Protein AF-A0AAU9X9A5-F1 (afdb_monomer_lite)

Secondary structure (DSSP, 8-state):
------------------------PPPEETTEEHHHHHHHHHHHHHHHHHHHHH-TT--HHHHHHHHHHHHHHHHHHHS-GGGGGGHHHHHHHHHHHS--SS-----GGGS-HHHHHHTTB-THHHHHHHHTTHHHHHHHHH-TT-TTHHHHHHHHHHHHHHHHHHHBGGGGG-----B-TTSGGGBPPPP--SSPPPEETTEEHHHHHHHHHHHHHHHHHHHHHTT-S---

Sequence (232 aa):
MKAMLLLQRTWVLTASLATLHGCVADPKIGECNMTYFITGGFSCQRKMVSDLKHKPNANCSVEYQDQTSCLVDHLKSCLTGLFAGFVPAVTSLIKLLLYHCGDLKVDPALIDQFLLNQIQCKGSVFAQTVECWNDFRERFNRDKTDPKLCSDYAVAKECVTREAKTGCAIGQYVNRDLFNPFCTYNTDPPLNSSEPSIYIGSCTTQTFATSAYSCQRKMITNLAKKNSPTCR

Foldseek 3Di:
DDDDDDDDDDDDDDDDPPPPPPPPPQDAQAQHGLVLLQVQLVVLLLQLVLCLLPPPPDDQVVSQVSSLVSQLVSVCVRQDDPRNVCSVLVSVQSSLLGDHDDQDADDLVPRDPVVCVVQVFRSVLSRQLNVLCVVLNVCCVVPSLPLCNLVSVQSSLVSSLVSLLVGTPSSVSRDRDQQQSSDDVRGHDDDPDPDPFDDDVPHGPVRVVVVVSVVVVVVVVVCVVVVDPDDD

Organism: NCBI:txid46732

Radius of gyration: 23.43 Å; chains: 1; bounding box: 76×65×58 Å

pLDDT: mean 80.84, std 19.71, range [28.67, 98.38]

Structure (mmCIF, N/CA/C/O backbone):
data_AF-A0AAU9X9A5-F1
#
_entry.id   AF-A0AAU9X9A5-F1
#
loop_
_atom_site.group_PDB
_atom_site.id
_atom_site.type_symbol
_atom_site.label_atom_id
_atom_site.label_alt_id
_atom_site.label_comp_id
_atom_site.label_asym_id
_atom_site.label_entity_id
_atom_site.label_seq_id
_atom_site.pdbx_PDB_ins_code
_atom_site.Cartn_x
_atom_site.Cartn_y
_atom_site.Cartn_z
_atom_site.occupancy
_atom_site.B_iso_or_equiv
_atom_site.auth_seq_id
_atom_site.auth_comp_id
_atom_site.auth_asym_id
_atom_site.auth_atom_id
_atom_site.pdbx_PDB_model_num
ATOM 1 N N . MET A 1 1 ? -56.584 -37.263 30.734 1.00 31.06 1 MET A N 1
ATOM 2 C CA . MET A 1 1 ? -55.808 -38.108 29.800 1.00 31.06 1 MET A CA 1
ATOM 3 C C . MET A 1 1 ? -55.934 -37.530 28.396 1.00 31.06 1 MET A C 1
ATOM 5 O O . MET A 1 1 ? -57.060 -37.417 27.949 1.00 31.06 1 MET A O 1
ATOM 9 N N . LYS A 1 2 ? -54.782 -37.212 27.773 1.00 31.02 2 LYS A N 1
ATOM 10 C CA . LYS A 1 2 ? -54.481 -37.049 26.325 1.00 31.02 2 LYS A CA 1
ATOM 11 C C . LYS A 1 2 ? -55.266 -35.960 25.552 1.00 31.02 2 LYS A C 1
ATOM 13 O O . LYS A 1 2 ? -56.476 -36.040 25.456 1.00 31.02 2 LYS A O 1
ATOM 18 N N . ALA A 1 3 ? -54.626 -34.846 25.155 1.00 28.88 3 ALA A N 1
ATOM 19 C CA . ALA A 1 3 ? -53.742 -34.661 23.973 1.00 28.88 3 ALA A CA 1
ATOM 20 C C . ALA A 1 3 ? -54.586 -34.572 22.678 1.00 28.88 3 ALA A C 1
ATOM 22 O O . ALA A 1 3 ? -55.553 -35.305 22.565 1.00 28.88 3 ALA A O 1
ATOM 23 N N . MET A 1 4 ? -54.330 -33.776 21.638 1.00 28.67 4 MET A N 1
ATOM 24 C CA . MET A 1 4 ? -53.293 -32.824 21.215 1.00 28.67 4 MET A CA 1
ATOM 25 C C . MET A 1 4 ? -53.752 -32.345 19.811 1.00 28.67 4 MET A C 1
ATOM 27 O O . MET A 1 4 ? -54.300 -33.178 19.097 1.00 28.67 4 MET A O 1
ATOM 31 N N . LEU A 1 5 ? -53.372 -31.125 19.384 1.00 29.80 5 LEU A N 1
ATOM 32 C CA . LEU A 1 5 ? -53.073 -30.737 17.976 1.00 29.80 5 LEU A CA 1
ATOM 33 C C . LEU A 1 5 ? -54.243 -30.712 16.949 1.00 29.80 5 LEU A C 1
ATOM 35 O O . LEU A 1 5 ? -55.124 -31.549 16.996 1.00 29.80 5 LEU A O 1
ATOM 39 N N . LEU A 1 6 ? -54.319 -29.877 15.903 1.00 30.59 6 LEU A N 1
ATOM 40 C CA . LEU A 1 6 ? -53.581 -28.731 15.333 1.00 30.59 6 LEU A CA 1
ATOM 41 C C . LEU A 1 6 ? -54.359 -28.335 14.039 1.00 30.59 6 LEU A C 1
ATOM 43 O O . LEU A 1 6 ? -55.069 -29.179 13.501 1.00 30.59 6 LEU A O 1
ATOM 47 N N . LEU A 1 7 ? -54.077 -27.142 13.480 1.00 31.25 7 LEU A N 1
ATOM 48 C CA . LEU A 1 7 ? -54.276 -26.730 12.061 1.00 31.25 7 LEU A CA 1
ATOM 49 C C . LEU A 1 7 ? -55.749 -26.441 11.653 1.00 31.25 7 LEU A C 1
ATOM 51 O O . LEU A 1 7 ? -56.656 -27.132 12.076 1.00 31.25 7 LEU A O 1
ATOM 55 N N . GLN A 1 8 ? -56.120 -25.466 10.814 1.00 29.97 8 GLN A N 1
ATOM 56 C CA . GLN A 1 8 ? -55.407 -24.570 9.900 1.00 29.97 8 GLN A CA 1
ATOM 57 C C . GLN A 1 8 ? -56.410 -23.559 9.292 1.00 29.97 8 GLN A C 1
ATOM 59 O O . GLN A 1 8 ? -57.545 -23.943 9.042 1.00 29.97 8 GLN A O 1
ATOM 64 N N . ARG A 1 9 ? -55.894 -22.381 8.880 1.00 34.12 9 ARG A N 1
ATOM 65 C CA . ARG A 1 9 ? -56.286 -21.578 7.686 1.00 34.12 9 ARG A CA 1
ATOM 66 C C . ARG A 1 9 ? -57.663 -20.883 7.728 1.00 34.12 9 ARG A C 1
ATOM 68 O O . ARG A 1 9 ? -58.652 -21.465 8.120 1.00 34.12 9 ARG A O 1
ATOM 75 N N . THR A 1 10 ? -57.831 -19.622 7.339 1.00 31.97 10 THR A N 1
ATOM 76 C CA . THR A 1 10 ? -57.129 -18.732 6.392 1.00 31.97 10 THR A CA 1
ATOM 77 C C . THR A 1 10 ? -57.666 -17.322 6.624 1.00 31.97 10 THR A C 1
ATOM 79 O O . THR A 1 10 ? -58.879 -17.221 6.699 1.00 31.97 10 THR A O 1
ATOM 82 N N . TRP A 1 11 ? -56.844 -16.269 6.582 1.00 30.45 11 TRP A N 1
ATOM 83 C CA . TRP A 1 11 ? -57.191 -15.026 5.872 1.00 30.45 11 TRP A CA 1
ATOM 84 C C . TRP A 1 11 ? -55.906 -14.375 5.358 1.00 30.45 11 TRP A C 1
ATOM 86 O O . TRP A 1 11 ? -54.930 -14.199 6.083 1.00 30.45 11 TRP A O 1
ATOM 96 N N . VAL A 1 12 ? -55.915 -14.114 4.056 1.00 39.06 12 VAL A N 1
ATOM 97 C CA . VAL A 1 12 ? -54.861 -13.481 3.270 1.00 39.06 12 VAL A CA 1
ATOM 98 C C . VAL A 1 12 ? -54.864 -11.987 3.579 1.00 39.06 12 VAL A C 1
ATOM 100 O O . VAL A 1 12 ? -55.889 -11.336 3.411 1.00 39.06 12 VAL A O 1
ATOM 103 N N . LEU A 1 13 ? -53.715 -11.438 3.967 1.00 33.91 13 LEU A N 1
ATOM 104 C CA . LEU A 1 13 ? -53.426 -10.016 3.821 1.00 33.91 13 LEU A CA 1
ATOM 105 C C . LEU A 1 13 ? -52.129 -9.893 3.030 1.00 33.91 13 LEU A C 1
ATOM 107 O O . LEU A 1 13 ? -51.041 -10.233 3.488 1.00 33.91 13 LEU A O 1
ATOM 111 N N . THR A 1 14 ? -52.298 -9.456 1.790 1.00 42.22 14 THR A N 1
ATOM 112 C CA . THR A 1 14 ? -51.252 -9.019 0.877 1.00 42.22 14 THR A CA 1
ATOM 113 C C . THR A 1 14 ? -50.495 -7.852 1.503 1.00 42.22 14 THR A C 1
ATOM 115 O O . THR A 1 14 ? -50.984 -6.723 1.512 1.00 42.22 14 THR A O 1
ATOM 118 N N . ALA A 1 15 ? -49.301 -8.117 2.029 1.00 39.97 15 ALA A N 1
ATOM 119 C CA . ALA A 1 15 ? -48.343 -7.074 2.351 1.00 39.97 15 ALA A CA 1
ATOM 120 C C . ALA A 1 15 ? -47.591 -6.704 1.069 1.00 39.97 15 ALA A C 1
ATOM 122 O O . ALA A 1 15 ? -46.755 -7.461 0.576 1.00 39.97 15 ALA A O 1
ATOM 123 N N . SER A 1 16 ? -47.914 -5.539 0.516 1.00 39.00 16 SER A N 1
ATOM 124 C CA . SER A 1 16 ? -47.106 -4.882 -0.504 1.00 39.00 16 SER A CA 1
ATOM 125 C C . SER A 1 16 ? -45.723 -4.596 0.085 1.00 39.00 16 SER A C 1
ATOM 127 O O . SER A 1 16 ? -45.563 -3.674 0.885 1.00 39.00 16 SER A O 1
ATOM 129 N N . LEU A 1 17 ? -44.721 -5.396 -0.287 1.00 36.56 17 LEU A N 1
ATOM 130 C CA . LEU A 1 17 ? -43.321 -5.117 0.015 1.00 36.56 17 LEU A CA 1
ATOM 131 C C . LEU A 1 17 ? -42.862 -3.969 -0.896 1.00 36.56 17 LEU A C 1
ATOM 133 O O . LEU A 1 17 ? -42.324 -4.177 -1.980 1.00 36.56 17 LEU A O 1
ATOM 137 N N . ALA A 1 18 ? -43.101 -2.732 -0.468 1.00 38.44 18 ALA A N 1
ATOM 138 C CA . ALA A 1 18 ? -42.317 -1.613 -0.956 1.00 38.44 18 ALA A CA 1
ATOM 139 C C . ALA A 1 18 ? -40.906 -1.794 -0.386 1.00 38.44 18 ALA A C 1
ATOM 141 O O . ALA A 1 18 ? -40.644 -1.470 0.771 1.00 38.44 18 ALA A O 1
ATOM 142 N N . THR A 1 19 ? -39.998 -2.367 -1.177 1.00 40.59 19 THR A N 1
ATOM 143 C CA . THR A 1 19 ? -38.565 -2.324 -0.889 1.00 40.59 19 THR A CA 1
ATOM 144 C C . THR A 1 19 ? -38.130 -0.864 -0.955 1.00 40.59 19 THR A C 1
ATOM 146 O O . THR A 1 19 ? -37.750 -0.368 -2.020 1.00 40.59 19 THR A O 1
ATOM 149 N N . LEU A 1 20 ? -38.222 -0.162 0.179 1.00 37.28 20 LEU A N 1
ATOM 150 C CA . LEU A 1 20 ? -37.429 1.031 0.424 1.00 37.28 20 LEU A CA 1
ATOM 151 C C . LEU A 1 20 ? -35.972 0.596 0.250 1.00 37.28 20 LEU A C 1
ATOM 153 O O . LEU A 1 20 ? -35.375 0.002 1.146 1.00 37.28 20 LEU A O 1
ATOM 157 N N . HIS A 1 21 ? -35.406 0.876 -0.920 1.00 42.53 21 HIS A N 1
ATOM 158 C CA . HIS A 1 21 ? -33.966 0.980 -1.075 1.00 42.53 21 HIS A CA 1
ATOM 159 C C . HIS A 1 21 ? -33.570 2.236 -0.302 1.00 42.53 21 HIS A C 1
ATOM 161 O O . HIS A 1 21 ? -33.438 3.319 -0.866 1.00 42.53 21 HIS A O 1
ATOM 167 N N . GLY A 1 22 ? -33.501 2.113 1.026 1.00 39.25 22 GLY A N 1
ATOM 168 C CA . GLY A 1 22 ? -32.847 3.114 1.843 1.00 39.25 22 GLY A CA 1
ATOM 169 C C . GLY A 1 22 ? -31.434 3.239 1.299 1.00 39.25 22 GLY A C 1
ATOM 170 O O . GLY A 1 22 ? -30.721 2.239 1.226 1.00 39.25 22 GLY A O 1
ATOM 171 N N . CYS A 1 23 ? -31.056 4.437 0.859 1.00 43.62 23 CYS A N 1
ATOM 172 C CA . CYS A 1 23 ? -29.665 4.756 0.595 1.00 43.62 23 CYS A CA 1
ATOM 173 C C . CYS A 1 23 ? -28.912 4.494 1.899 1.00 43.62 23 CYS A C 1
ATOM 175 O O . CYS A 1 23 ? -28.968 5.305 2.824 1.00 43.62 23 CYS A O 1
ATOM 177 N N . VAL A 1 24 ? -28.287 3.322 2.015 1.00 56.53 24 VAL A N 1
ATOM 178 C CA . VAL A 1 24 ? -27.362 3.047 3.106 1.00 56.53 24 VAL A CA 1
ATOM 179 C C . VAL A 1 24 ? -26.259 4.076 2.926 1.00 56.53 24 VAL A C 1
ATOM 181 O O . VAL A 1 24 ? -25.610 4.106 1.883 1.00 56.53 24 VAL A O 1
ATOM 184 N N . ALA A 1 25 ? -26.134 4.997 3.880 1.00 62.16 25 ALA A N 1
ATOM 185 C CA . ALA A 1 25 ? -25.058 5.969 3.846 1.00 62.16 25 ALA A CA 1
ATOM 186 C C . ALA A 1 25 ? -23.735 5.198 3.794 1.00 62.16 25 ALA A C 1
ATOM 188 O O . ALA A 1 25 ? -23.528 4.297 4.613 1.00 62.16 25 ALA A O 1
ATOM 189 N N . ASP A 1 26 ? -22.873 5.536 2.833 1.00 69.56 26 ASP A N 1
ATOM 190 C CA . ASP A 1 26 ? -21.547 4.931 2.746 1.00 69.56 26 ASP A CA 1
ATOM 191 C C . ASP A 1 26 ? -20.857 5.056 4.109 1.00 69.56 26 ASP A C 1
ATOM 193 O O . ASP A 1 26 ? -20.867 6.148 4.700 1.00 69.56 26 ASP A O 1
ATOM 197 N N . PRO A 1 27 ? -20.261 3.970 4.630 1.00 80.88 27 PRO A N 1
ATOM 198 C CA . PRO A 1 27 ? -19.582 4.040 5.905 1.00 80.88 27 PRO A CA 1
ATOM 199 C C . PRO A 1 27 ? -18.483 5.102 5.882 1.00 80.88 27 PRO A C 1
ATOM 201 O O . PRO A 1 27 ? -17.912 5.456 4.842 1.00 80.88 27 PRO A O 1
ATOM 204 N N . LYS A 1 28 ? -18.198 5.626 7.069 1.00 86.00 28 LYS A N 1
ATOM 205 C CA . LYS A 1 28 ? -17.171 6.637 7.281 1.00 86.00 28 LYS A CA 1
ATOM 206 C C . LYS A 1 28 ? -16.120 6.136 8.254 1.00 86.00 28 LYS A C 1
ATOM 208 O O . LYS A 1 28 ? -16.425 5.373 9.168 1.00 86.00 28 LYS A O 1
ATOM 213 N N . ILE A 1 29 ? -14.897 6.616 8.069 1.00 84.50 29 ILE A N 1
ATOM 214 C CA . ILE A 1 29 ? -13.804 6.496 9.030 1.00 84.50 29 ILE A CA 1
ATOM 215 C C . ILE A 1 29 ? -13.430 7.916 9.445 1.00 84.50 29 ILE A C 1
ATOM 217 O O . ILE A 1 29 ? -12.854 8.674 8.659 1.00 84.50 29 ILE A O 1
ATOM 221 N N . GLY A 1 30 ? -13.817 8.279 10.670 1.00 87.94 30 GLY A N 1
ATOM 222 C CA . GLY A 1 30 ? -13.817 9.670 11.117 1.00 87.94 30 GLY A CA 1
ATOM 223 C C . GLY A 1 30 ? -14.661 10.542 10.182 1.00 87.94 30 GLY A C 1
ATOM 224 O O . GLY A 1 30 ? -15.824 10.235 9.918 1.00 87.94 30 GLY A O 1
ATOM 225 N N . GLU A 1 31 ? -14.056 11.591 9.636 1.00 90.88 31 GLU A N 1
ATOM 226 C CA . GLU A 1 31 ? -14.703 12.554 8.736 1.00 90.88 31 GLU A CA 1
ATOM 227 C C . GLU A 1 31 ? -14.747 12.093 7.268 1.00 90.88 31 GLU A C 1
ATOM 229 O O . GLU A 1 31 ? -15.510 12.626 6.457 1.00 90.88 31 GLU A O 1
ATOM 234 N N . CYS A 1 32 ? -13.961 11.078 6.907 1.00 91.81 32 CYS A N 1
ATOM 235 C CA . CYS A 1 32 ? -13.843 10.606 5.531 1.00 91.81 32 CYS A CA 1
ATOM 236 C C . CYS A 1 32 ? -14.868 9.520 5.205 1.00 91.81 32 CYS A C 1
ATOM 238 O O . CYS A 1 32 ? -15.055 8.580 5.975 1.00 91.81 32 CYS A O 1
ATOM 240 N N . ASN A 1 33 ? -15.469 9.583 4.013 1.00 90.38 33 ASN A N 1
ATOM 241 C CA . ASN A 1 33 ? -16.156 8.417 3.448 1.00 90.38 33 ASN A CA 1
ATOM 242 C C . ASN A 1 33 ? -15.146 7.314 3.075 1.00 90.38 33 ASN A C 1
ATOM 244 O O . 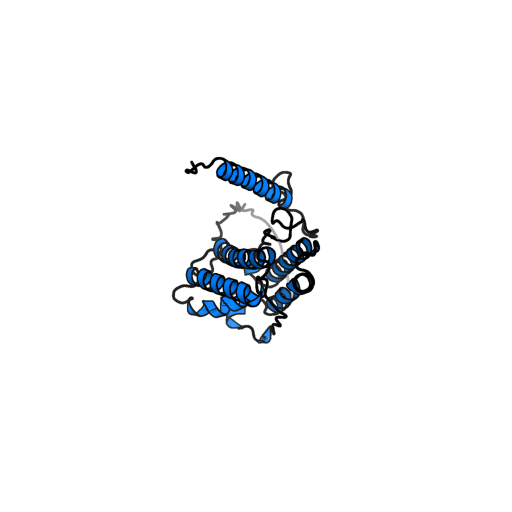ASN A 1 33 ? -13.964 7.598 2.848 1.00 90.38 33 ASN A O 1
ATOM 248 N N . MET A 1 34 ? -15.613 6.062 2.989 1.00 87.56 34 MET A N 1
ATOM 249 C CA . MET A 1 34 ? -14.746 4.915 2.681 1.00 87.56 34 MET A CA 1
ATOM 250 C C . MET A 1 34 ? -13.945 5.087 1.388 1.00 87.56 34 MET A C 1
ATOM 252 O O . MET A 1 34 ? -12.757 4.769 1.359 1.00 87.56 34 MET A O 1
ATOM 256 N N . THR A 1 35 ? -14.561 5.609 0.326 1.00 88.75 35 THR A N 1
ATOM 257 C CA . THR A 1 35 ? -13.896 5.784 -0.973 1.00 88.75 35 THR A CA 1
ATOM 258 C C . THR A 1 35 ? -12.698 6.721 -0.867 1.00 88.75 35 THR A C 1
ATOM 260 O O . THR A 1 35 ? -11.609 6.382 -1.329 1.00 88.75 35 THR A O 1
ATOM 263 N N . TYR A 1 36 ? -12.862 7.881 -0.231 1.00 91.12 36 TYR A N 1
ATOM 264 C CA . TYR A 1 36 ? -11.780 8.839 -0.018 1.00 91.12 36 TYR A CA 1
ATOM 265 C C . TYR A 1 36 ? -10.699 8.260 0.899 1.00 91.12 36 TYR A C 1
ATOM 267 O O . TYR A 1 36 ? -9.511 8.355 0.590 1.00 91.12 36 TYR A O 1
ATOM 275 N N . PHE A 1 37 ? -11.104 7.588 1.983 1.00 91.44 37 PHE A N 1
ATOM 276 C CA . PHE A 1 37 ? -10.176 6.930 2.899 1.00 91.44 37 PHE A CA 1
ATOM 277 C C . PHE A 1 37 ? -9.270 5.924 2.166 1.00 91.44 37 PHE A C 1
ATOM 279 O O . PHE A 1 37 ? -8.046 6.030 2.243 1.00 91.44 37 PHE A O 1
ATOM 286 N N . ILE A 1 38 ? -9.860 5.003 1.396 1.00 90.44 38 ILE A N 1
ATOM 287 C CA . ILE A 1 38 ? -9.139 3.938 0.682 1.00 90.44 38 ILE A CA 1
ATOM 288 C C . ILE A 1 38 ? -8.290 4.501 -0.463 1.00 90.44 38 ILE A C 1
ATOM 290 O O . ILE A 1 38 ? -7.109 4.173 -0.586 1.00 90.44 38 ILE A O 1
ATOM 294 N N . THR A 1 39 ? -8.866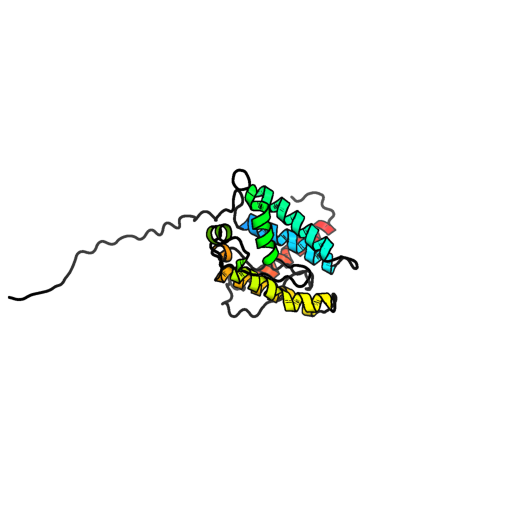 5.361 -1.307 1.00 90.88 39 THR A N 1
ATOM 295 C CA . THR A 1 39 ? -8.161 5.883 -2.491 1.00 90.88 39 THR A CA 1
ATOM 296 C C . THR A 1 39 ? -6.987 6.789 -2.131 1.00 90.88 39 THR A C 1
ATOM 298 O O . THR A 1 39 ? -5.993 6.783 -2.859 1.00 90.88 39 THR A O 1
ATOM 301 N N . GLY A 1 40 ? -7.043 7.508 -1.004 1.00 91.81 40 GLY A N 1
ATOM 302 C CA . GLY A 1 40 ? -5.888 8.245 -0.489 1.00 91.81 40 GLY A CA 1
ATOM 303 C C . GLY A 1 40 ? -4.762 7.327 -0.004 1.00 91.81 40 GLY A C 1
ATOM 304 O O . GLY A 1 40 ? -3.598 7.588 -0.289 1.00 91.81 40 GLY A O 1
ATOM 305 N N . GLY A 1 41 ? -5.088 6.186 0.613 1.00 92.25 41 GLY A N 1
ATOM 306 C CA . GLY A 1 41 ? -4.087 5.165 0.941 1.00 92.25 41 GLY A CA 1
ATOM 307 C C . GLY A 1 41 ? -3.383 4.617 -0.305 1.00 92.25 41 GLY A C 1
ATOM 308 O O . GLY A 1 41 ? -2.152 4.561 -0.367 1.00 92.25 41 GLY A O 1
ATOM 309 N N . PHE A 1 42 ? -4.157 4.284 -1.343 1.00 94.62 42 PHE A N 1
ATOM 310 C CA . PHE A 1 42 ? -3.594 3.836 -2.616 1.00 94.62 42 PHE A CA 1
ATOM 311 C C . PHE A 1 42 ? -2.772 4.919 -3.311 1.00 94.62 42 PHE A C 1
ATOM 313 O O . PHE A 1 42 ? -1.717 4.603 -3.850 1.00 94.62 42 PHE A O 1
ATOM 320 N N . SER A 1 43 ? -3.182 6.190 -3.281 1.00 95.94 43 SER A N 1
ATOM 321 C CA . SER A 1 43 ? -2.424 7.264 -3.937 1.00 95.94 43 SER A CA 1
ATOM 322 C C . SER A 1 43 ? -0.998 7.393 -3.378 1.00 95.94 43 SER A C 1
ATOM 324 O O . SER A 1 43 ? -0.052 7.525 -4.162 1.00 95.94 43 SER A O 1
ATOM 326 N N . CYS A 1 44 ? -0.825 7.234 -2.061 1.00 97.62 44 CYS A N 1
ATOM 327 C CA . CYS A 1 44 ? 0.488 7.199 -1.417 1.00 97.62 44 CYS A CA 1
ATOM 328 C C . CYS A 1 44 ? 1.347 6.032 -1.926 1.00 97.62 44 CYS A C 1
ATOM 330 O O . CYS A 1 44 ? 2.507 6.234 -2.294 1.00 97.62 44 CYS A O 1
ATOM 332 N N . GLN A 1 45 ? 0.769 4.829 -2.031 1.00 96.81 45 GLN A N 1
ATOM 333 C CA . GLN A 1 45 ? 1.471 3.675 -2.597 1.00 96.81 45 GLN A CA 1
ATOM 334 C C . GLN A 1 45 ? 1.837 3.879 -4.063 1.00 96.81 45 GLN A C 1
ATOM 336 O O . GLN A 1 45 ? 2.972 3.602 -4.449 1.00 96.81 45 GLN A O 1
ATOM 341 N N . ARG A 1 46 ? 0.913 4.389 -4.886 1.00 97.69 46 ARG A N 1
ATOM 342 C CA . ARG A 1 46 ? 1.156 4.638 -6.315 1.00 97.69 46 ARG A CA 1
ATOM 343 C C . ARG A 1 46 ? 2.390 5.508 -6.524 1.00 97.69 46 ARG A C 1
ATOM 345 O O . ARG A 1 46 ? 3.195 5.199 -7.402 1.00 97.69 46 ARG A O 1
ATOM 352 N N . LYS A 1 47 ? 2.559 6.558 -5.710 1.00 96.25 47 LYS A N 1
ATOM 353 C CA . LYS A 1 47 ? 3.755 7.408 -5.752 1.00 96.25 47 LYS A CA 1
ATOM 354 C C . LYS A 1 47 ? 5.012 6.600 -5.425 1.00 96.25 47 LYS A C 1
ATOM 356 O O . LYS A 1 47 ? 5.931 6.591 -6.239 1.00 96.25 47 LYS A O 1
ATOM 361 N N . MET A 1 48 ? 5.025 5.887 -4.297 1.00 96.31 48 MET A N 1
ATOM 362 C CA . MET A 1 48 ? 6.175 5.080 -3.874 1.00 96.31 48 MET A CA 1
ATOM 363 C C . MET A 1 48 ? 6.595 4.069 -4.948 1.00 96.31 48 MET A C 1
ATOM 365 O O . MET A 1 48 ? 7.754 4.050 -5.360 1.00 96.31 48 MET A O 1
ATOM 369 N N . VAL A 1 49 ? 5.671 3.237 -5.445 1.00 96.62 49 VAL A N 1
ATOM 370 C CA . VAL A 1 49 ? 6.025 2.211 -6.442 1.00 96.62 49 VAL A CA 1
ATOM 371 C C . VAL A 1 49 ? 6.388 2.806 -7.802 1.00 96.62 49 VAL A C 1
ATOM 373 O O . VAL A 1 49 ? 7.233 2.254 -8.505 1.00 96.62 49 VAL A O 1
ATOM 376 N N . SER A 1 50 ? 5.800 3.948 -8.173 1.00 96.44 50 SER A N 1
ATOM 377 C CA . SER A 1 50 ? 6.188 4.672 -9.385 1.00 96.44 50 SER A CA 1
ATOM 378 C C . SER A 1 50 ? 7.613 5.202 -9.272 1.00 96.44 50 SER A C 1
ATOM 380 O O . SER A 1 50 ? 8.397 5.051 -10.209 1.00 96.44 50 SER A O 1
ATOM 382 N N . ASP A 1 51 ? 7.970 5.781 -8.131 1.00 96.25 51 ASP A N 1
ATOM 383 C CA . ASP A 1 51 ? 9.305 6.318 -7.899 1.00 96.25 51 ASP A CA 1
ATOM 384 C C . ASP A 1 51 ? 10.351 5.199 -7.880 1.00 96.25 51 ASP A C 1
ATOM 386 O O . ASP A 1 51 ? 11.380 5.311 -8.547 1.00 96.25 51 ASP A O 1
ATOM 390 N N . LEU A 1 52 ? 10.037 4.065 -7.248 1.00 94.75 52 LEU A N 1
ATOM 391 C CA . LEU A 1 52 ? 10.864 2.856 -7.281 1.00 94.75 52 LEU A CA 1
ATOM 392 C C . LEU A 1 52 ? 11.103 2.301 -8.689 1.00 94.75 52 LEU A C 1
ATOM 394 O O . LEU A 1 52 ? 12.169 1.737 -8.948 1.00 94.75 52 LEU A O 1
ATOM 398 N N . LYS A 1 53 ? 10.126 2.443 -9.591 1.00 93.44 53 LYS A N 1
ATOM 399 C CA . LYS A 1 53 ? 10.242 2.005 -10.985 1.00 93.44 53 LYS A CA 1
ATOM 400 C C . LYS A 1 53 ? 11.057 2.976 -11.839 1.00 93.44 53 LYS A C 1
ATOM 402 O O . LYS A 1 53 ? 11.865 2.534 -12.652 1.00 93.44 53 LYS A O 1
ATOM 407 N N . HIS A 1 54 ? 10.806 4.276 -11.709 1.00 93.06 54 HIS A N 1
ATOM 408 C CA . HIS A 1 54 ? 11.282 5.269 -12.676 1.00 93.06 54 HIS A CA 1
ATOM 409 C C . HIS A 1 54 ? 12.559 5.991 -12.246 1.00 93.06 54 HIS A C 1
ATOM 411 O O . HIS A 1 54 ? 13.309 6.449 -13.108 1.00 93.06 54 HIS A O 1
ATOM 417 N N . LYS A 1 55 ? 12.833 6.103 -10.942 1.00 93.19 55 LYS A N 1
ATOM 418 C CA . LYS A 1 55 ? 14.067 6.723 -10.457 1.00 93.19 55 LYS A CA 1
ATOM 419 C C . LYS A 1 55 ? 15.152 5.643 -10.347 1.00 93.19 55 LYS A C 1
ATOM 421 O O . LYS A 1 55 ? 15.041 4.760 -9.495 1.00 93.19 55 LYS A O 1
ATOM 426 N N . PRO A 1 56 ? 16.235 5.711 -11.141 1.00 82.31 56 PRO A N 1
ATOM 427 C CA . PRO A 1 56 ? 17.252 4.655 -11.183 1.00 82.31 56 PRO A CA 1
ATOM 428 C C . PRO A 1 56 ? 17.911 4.396 -9.819 1.00 82.31 56 PRO A C 1
ATOM 430 O O . PRO A 1 56 ? 18.222 3.254 -9.489 1.00 82.31 56 PRO A O 1
ATOM 433 N N . ASN A 1 57 ? 18.029 5.438 -8.989 1.00 86.81 57 ASN A N 1
ATOM 434 C CA . ASN A 1 57 ? 18.639 5.378 -7.660 1.00 86.81 57 ASN A CA 1
ATOM 435 C C . ASN A 1 57 ? 17.617 5.497 -6.516 1.00 86.81 57 ASN A C 1
ATOM 437 O O . ASN A 1 57 ? 18.006 5.828 -5.397 1.00 86.81 57 ASN A O 1
ATOM 441 N N . ALA A 1 58 ? 16.319 5.267 -6.768 1.00 91.75 58 ALA A N 1
ATOM 442 C CA . ALA A 1 58 ? 15.338 5.275 -5.684 1.00 91.75 58 ALA A CA 1
ATOM 443 C C . ALA A 1 58 ? 15.705 4.233 -4.622 1.00 91.75 58 ALA A C 1
ATOM 445 O O . ALA A 1 58 ? 15.866 3.037 -4.904 1.00 91.75 58 ALA A O 1
ATOM 446 N N . ASN A 1 59 ? 15.824 4.719 -3.390 1.00 92.56 59 ASN A N 1
ATOM 447 C CA . ASN A 1 59 ? 16.074 3.911 -2.214 1.00 92.56 59 ASN A CA 1
ATOM 448 C C . ASN A 1 59 ? 14.731 3.494 -1.608 1.00 92.56 59 ASN A C 1
ATOM 450 O O . ASN A 1 59 ? 13.905 4.344 -1.287 1.00 92.56 59 ASN A O 1
ATOM 454 N N . CYS A 1 60 ? 14.536 2.187 -1.423 1.00 92.31 60 CYS A N 1
ATOM 455 C CA . CYS A 1 60 ? 13.282 1.647 -0.903 1.00 92.31 60 CYS A CA 1
ATOM 456 C C . CYS A 1 60 ? 12.921 2.234 0.464 1.00 92.31 60 CYS A C 1
ATOM 458 O O . CYS A 1 60 ? 11.795 2.677 0.662 1.00 92.31 60 CYS A O 1
ATOM 460 N N . SER A 1 61 ? 13.883 2.321 1.381 1.00 92.56 61 SER A N 1
ATOM 461 C CA . SER A 1 61 ? 13.649 2.878 2.712 1.00 92.56 61 SER A CA 1
ATOM 462 C C . SER A 1 61 ? 13.196 4.336 2.654 1.00 92.56 61 SER A C 1
A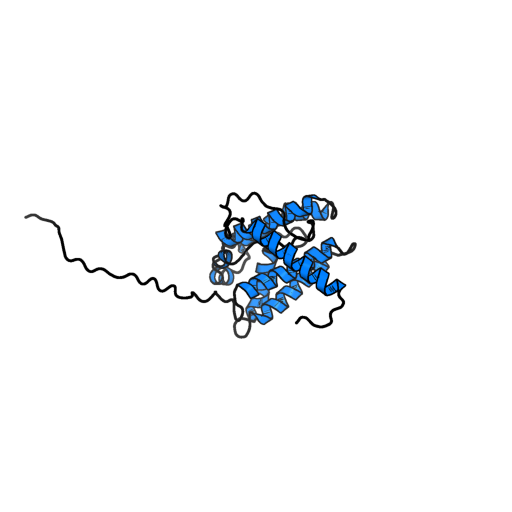TOM 464 O O . SER A 1 61 ? 12.285 4.699 3.387 1.00 92.56 61 SER A O 1
ATOM 466 N N . VAL A 1 62 ? 13.778 5.153 1.770 1.00 95.56 62 VAL A N 1
ATOM 467 C CA . VAL A 1 62 ? 13.377 6.561 1.594 1.00 95.56 62 VAL A CA 1
ATOM 468 C C . VAL A 1 62 ? 11.961 6.655 1.029 1.00 95.56 62 VAL A C 1
ATOM 470 O O . VAL A 1 62 ? 11.100 7.273 1.646 1.00 95.56 62 VAL A O 1
ATOM 473 N N . GLU A 1 63 ? 11.678 5.969 -0.080 1.00 96.56 63 GLU A N 1
ATOM 474 C CA . GLU A 1 63 ? 10.352 6.019 -0.715 1.00 96.56 63 GLU A CA 1
ATOM 475 C C . GLU A 1 63 ? 9.251 5.431 0.197 1.00 96.56 63 GLU A C 1
ATOM 477 O O . GLU A 1 63 ? 8.105 5.877 0.174 1.00 96.56 63 GLU A O 1
ATOM 482 N N . TYR A 1 64 ? 9.590 4.471 1.066 1.00 95.25 64 TYR A N 1
ATOM 483 C CA . TYR A 1 64 ? 8.674 3.933 2.077 1.00 95.25 64 TYR A CA 1
ATOM 484 C C . TYR A 1 64 ? 8.406 4.902 3.241 1.00 95.25 64 TYR A C 1
ATOM 486 O O . TYR A 1 64 ? 7.298 4.922 3.792 1.00 95.25 64 TYR A O 1
ATOM 494 N N . GLN A 1 65 ? 9.386 5.729 3.622 1.00 95.81 65 GLN A N 1
ATOM 495 C CA . GLN A 1 65 ? 9.166 6.820 4.580 1.00 95.81 65 GLN A CA 1
ATOM 496 C C . GLN A 1 65 ? 8.305 7.933 3.973 1.00 95.81 65 GLN A C 1
ATOM 498 O O . GLN A 1 65 ? 7.414 8.447 4.651 1.00 95.81 65 GLN A O 1
ATOM 503 N N . ASP A 1 66 ? 8.484 8.232 2.687 1.00 96.94 66 ASP A N 1
ATOM 504 C CA . ASP A 1 66 ? 7.622 9.166 1.958 1.00 96.94 66 ASP A CA 1
ATOM 505 C C . ASP A 1 66 ? 6.181 8.637 1.867 1.00 96.94 66 ASP A C 1
ATOM 507 O O . ASP A 1 66 ? 5.233 9.379 2.136 1.00 96.94 66 ASP A O 1
ATOM 511 N N . GLN A 1 67 ? 5.994 7.338 1.582 1.00 97.06 67 GLN A N 1
ATOM 512 C CA . GLN A 1 67 ? 4.679 6.688 1.662 1.00 97.06 67 GLN A CA 1
ATOM 513 C C . GLN A 1 67 ? 4.078 6.825 3.064 1.00 97.06 67 GLN A C 1
ATOM 515 O O . GLN A 1 67 ? 2.904 7.159 3.201 1.00 97.06 67 GLN A O 1
ATOM 520 N N . THR A 1 68 ? 4.875 6.577 4.107 1.00 96.62 68 THR A N 1
ATOM 521 C CA . THR A 1 68 ? 4.421 6.677 5.502 1.00 96.62 68 THR A CA 1
ATOM 522 C C . THR A 1 68 ? 3.977 8.101 5.836 1.00 96.62 68 THR A C 1
ATOM 524 O O . THR A 1 68 ? 2.907 8.280 6.409 1.00 96.62 68 THR A O 1
ATOM 527 N N . SER A 1 69 ? 4.750 9.111 5.436 1.00 98.06 69 SER A N 1
ATOM 528 C CA . SER A 1 69 ? 4.407 10.523 5.650 1.00 98.06 69 SER A CA 1
ATOM 529 C C . SER A 1 69 ? 3.120 10.906 4.917 1.00 98.06 69 SER A C 1
ATOM 531 O O . SER A 1 69 ? 2.213 11.469 5.523 1.00 98.06 69 SER A O 1
ATOM 533 N N . CYS A 1 70 ? 2.989 10.495 3.652 1.00 98.38 70 CYS A N 1
ATOM 534 C CA . CYS A 1 70 ? 1.770 10.688 2.866 1.00 98.38 70 CYS A CA 1
ATOM 535 C C . CYS A 1 70 ? 0.536 10.070 3.547 1.00 98.38 70 CYS A C 1
ATOM 537 O O . CYS A 1 70 ? -0.510 10.714 3.636 1.00 98.38 70 CYS A O 1
ATOM 539 N N . LEU A 1 71 ? 0.660 8.847 4.079 1.00 97.62 71 LEU A N 1
ATOM 540 C CA . LEU A 1 71 ? -0.423 8.189 4.814 1.00 97.62 71 LEU A CA 1
ATOM 541 C C . LEU A 1 71 ? -0.799 8.951 6.080 1.00 97.62 71 LEU A C 1
ATOM 543 O O . LEU A 1 71 ? -1.984 9.121 6.348 1.00 97.62 71 LEU A O 1
ATOM 547 N N . VAL A 1 72 ? 0.187 9.409 6.853 1.00 98.00 72 VAL A N 1
ATOM 548 C CA . VAL A 1 72 ? -0.058 10.181 8.076 1.00 98.00 72 VAL A CA 1
ATOM 549 C C . VAL A 1 72 ? -0.829 11.459 7.758 1.00 98.00 72 VAL A C 1
ATOM 551 O O . VAL A 1 72 ? -1.798 11.766 8.450 1.00 98.00 72 VAL A O 1
ATOM 554 N N . ASP A 1 73 ? -0.442 12.186 6.711 1.00 98.00 73 ASP A N 1
ATOM 555 C CA . ASP A 1 73 ? -1.113 13.429 6.329 1.00 98.00 73 ASP A CA 1
ATOM 556 C C . ASP A 1 73 ? -2.539 13.182 5.825 1.00 98.00 73 ASP A C 1
ATOM 558 O O . ASP A 1 73 ? -3.471 13.870 6.250 1.00 98.00 73 ASP A O 1
ATOM 562 N N . HIS A 1 74 ? -2.742 12.142 5.010 1.00 97.44 74 HIS A N 1
ATOM 563 C CA . HIS A 1 74 ? -4.080 11.709 4.597 1.00 97.44 74 HIS A CA 1
ATOM 564 C C . HIS A 1 74 ? -4.947 11.329 5.804 1.00 97.44 74 HIS A C 1
ATOM 566 O O . HIS A 1 74 ? -6.066 11.818 5.957 1.00 97.44 74 HIS A O 1
ATOM 572 N N . LEU A 1 75 ? -4.416 10.521 6.723 1.00 96.31 75 LEU A N 1
ATOM 573 C CA . LEU A 1 75 ? -5.144 10.060 7.903 1.00 96.31 75 LEU A CA 1
ATOM 574 C C . LEU A 1 75 ? -5.460 11.183 8.887 1.00 96.31 75 LEU A C 1
ATOM 576 O O . LEU A 1 75 ? -6.523 11.135 9.495 1.00 96.31 75 LEU A O 1
ATOM 580 N N . LYS A 1 76 ? -4.615 12.211 9.019 1.00 96.94 76 LYS A N 1
ATOM 581 C CA . LYS A 1 76 ? -4.930 13.408 9.819 1.00 96.94 76 LYS A CA 1
ATOM 582 C C . LYS A 1 76 ? -6.146 14.164 9.288 1.00 96.94 76 LYS A C 1
ATOM 584 O O . LYS A 1 76 ? -6.862 14.769 10.079 1.00 96.94 76 LYS A O 1
ATOM 589 N N . SER A 1 77 ? -6.389 14.133 7.976 1.00 95.75 77 SER A N 1
ATOM 590 C CA . SER A 1 77 ? -7.585 14.752 7.391 1.00 95.75 77 SER A CA 1
ATOM 591 C C . SER A 1 77 ? -8.867 13.968 7.699 1.00 95.75 77 SER A C 1
ATOM 593 O O . SER A 1 77 ? -9.940 14.558 7.794 1.00 95.75 77 SER A O 1
ATOM 595 N N . CYS A 1 78 ? -8.751 12.653 7.911 1.00 94.75 78 CYS A N 1
ATOM 596 C CA . CYS A 1 78 ? -9.879 11.773 8.212 1.00 94.75 78 CYS A CA 1
ATOM 597 C C . CYS A 1 78 ? -10.139 11.616 9.711 1.00 94.75 78 CYS A C 1
ATOM 599 O O . CYS A 1 78 ? -11.282 11.640 10.156 1.00 94.75 78 CYS A O 1
ATOM 601 N N . LEU A 1 79 ? -9.085 11.436 10.500 1.00 93.94 79 LEU A N 1
ATOM 602 C CA . LEU A 1 79 ? -9.139 11.139 11.925 1.00 93.94 79 LEU A CA 1
ATOM 603 C C . LEU A 1 79 ? -8.880 12.425 12.709 1.00 93.94 79 LEU A C 1
ATOM 605 O O . LEU A 1 79 ? -7.754 12.712 13.111 1.00 93.94 79 LEU A O 1
ATOM 609 N N . THR A 1 80 ? -9.931 13.213 12.908 1.00 93.31 80 THR A N 1
ATOM 610 C CA . THR A 1 80 ? -9.870 14.485 13.638 1.00 93.31 80 THR A CA 1
ATOM 611 C C . THR A 1 80 ? -10.528 14.366 15.019 1.00 93.31 80 THR A C 1
ATOM 613 O O . THR A 1 80 ? -11.122 13.339 15.363 1.00 93.31 80 THR A O 1
ATOM 616 N N . GLY A 1 81 ? -10.381 15.399 15.856 1.00 92.19 81 GLY A N 1
ATOM 617 C CA . GLY A 1 81 ? -10.998 15.450 17.185 1.00 92.19 81 GLY A CA 1
ATOM 618 C C . GLY A 1 81 ? -10.611 14.257 18.064 1.00 92.19 81 GLY A C 1
ATOM 619 O O . GLY A 1 81 ? -9.427 13.974 18.251 1.00 92.19 81 GLY A O 1
ATOM 620 N N . LEU A 1 82 ? -11.615 13.535 18.572 1.00 87.31 82 LEU A N 1
ATOM 621 C CA . LEU A 1 82 ? -11.427 12.352 19.423 1.00 87.31 82 LEU A CA 1
ATOM 622 C C . LEU A 1 82 ? -10.671 11.210 18.722 1.00 87.31 82 LEU A C 1
ATOM 624 O O . LEU A 1 82 ? -10.080 10.373 19.401 1.00 87.31 82 LEU A O 1
ATOM 628 N N . PHE A 1 83 ? -10.652 11.176 17.384 1.00 88.38 83 PHE A N 1
ATOM 629 C CA . PHE A 1 83 ? -9.988 10.116 16.625 1.00 88.38 83 PHE A CA 1
ATOM 630 C C . PHE A 1 83 ? -8.530 10.421 16.262 1.00 88.38 83 PHE A C 1
ATOM 632 O O . PHE A 1 83 ? -7.817 9.519 15.822 1.00 88.38 83 PHE A O 1
ATOM 639 N N . ALA A 1 84 ? -8.048 11.649 16.484 1.00 92.88 84 ALA A N 1
ATOM 640 C CA . ALA A 1 84 ? -6.695 12.062 16.096 1.00 92.88 84 ALA A CA 1
ATOM 641 C C . ALA A 1 84 ? -5.589 11.204 16.735 1.00 92.88 84 ALA A C 1
ATOM 643 O O . ALA A 1 84 ? -4.561 10.938 16.109 1.00 92.88 84 ALA A O 1
ATOM 644 N N . GLY A 1 85 ? -5.822 10.699 17.951 1.00 89.50 85 GLY A N 1
ATOM 645 C CA . GLY A 1 85 ? -4.895 9.801 18.644 1.00 89.50 85 GLY A CA 1
ATOM 646 C C . GLY A 1 85 ? -4.682 8.449 17.950 1.00 89.50 85 GLY A C 1
ATOM 647 O O . GLY A 1 85 ? -3.660 7.808 18.180 1.00 89.50 85 GLY A O 1
ATOM 648 N N . PHE A 1 86 ? -5.592 8.024 17.066 1.00 90.44 86 PHE A N 1
ATOM 649 C CA . PHE A 1 86 ? -5.493 6.738 16.367 1.00 90.44 86 PHE A CA 1
ATOM 650 C C . PHE A 1 86 ? -4.668 6.793 15.079 1.00 90.44 86 PHE A C 1
ATOM 652 O O . PHE A 1 86 ? -4.366 5.736 14.524 1.00 90.44 86 PHE A O 1
ATOM 659 N N . VAL A 1 87 ? -4.259 7.980 14.608 1.00 93.69 87 VAL A N 1
ATOM 660 C CA . VAL A 1 87 ? -3.482 8.124 13.363 1.00 93.69 87 VAL A CA 1
ATOM 661 C C . VAL A 1 87 ? -2.267 7.183 13.319 1.00 93.69 87 VAL A C 1
ATOM 663 O O . VAL A 1 87 ? -2.139 6.472 12.321 1.00 93.69 87 VAL A O 1
ATOM 666 N N . PRO A 1 88 ? -1.407 7.073 14.354 1.00 92.00 88 PRO A N 1
ATOM 667 C CA . PRO A 1 88 ? -0.246 6.178 14.302 1.00 92.00 88 PRO A CA 1
ATOM 668 C C . PRO A 1 88 ? -0.622 4.694 14.192 1.00 92.00 88 PRO A C 1
ATOM 670 O O . PRO A 1 88 ? -0.004 3.945 13.430 1.00 92.00 88 PRO A O 1
ATOM 673 N N . ALA A 1 89 ? -1.656 4.269 14.920 1.00 89.69 89 ALA A N 1
ATOM 674 C CA . ALA A 1 89 ? -2.097 2.879 14.937 1.00 89.69 89 ALA A CA 1
ATOM 675 C C . ALA A 1 89 ? -2.742 2.487 13.596 1.00 89.69 89 ALA A C 1
ATOM 677 O O . ALA A 1 89 ? -2.376 1.475 12.999 1.00 89.69 89 ALA A O 1
ATOM 678 N N . VAL A 1 90 ? -3.614 3.345 13.055 1.00 91.00 90 VAL A N 1
ATOM 679 C CA . VAL A 1 90 ? -4.233 3.146 11.735 1.00 91.00 90 VAL A CA 1
ATOM 680 C C . VAL A 1 90 ? -3.186 3.201 10.619 1.00 91.00 90 VAL A C 1
ATOM 682 O O . VAL A 1 90 ? -3.213 2.363 9.721 1.00 91.00 90 VAL A O 1
ATOM 685 N N . THR A 1 91 ? -2.212 4.116 10.701 1.00 93.75 91 THR A N 1
ATOM 686 C CA . THR A 1 91 ? -1.076 4.165 9.760 1.00 93.75 91 THR A CA 1
ATOM 687 C C . THR A 1 91 ? -0.330 2.836 9.749 1.00 93.75 91 THR A C 1
ATOM 689 O O . THR A 1 91 ? -0.031 2.301 8.683 1.00 93.75 91 THR A O 1
ATOM 692 N N . SER A 1 92 ? -0.046 2.289 10.933 1.00 91.06 92 SER A N 1
ATOM 693 C CA . SER A 1 92 ? 0.682 1.028 11.072 1.00 91.06 92 SER A CA 1
ATOM 694 C C . SER A 1 92 ? -0.068 -0.124 10.412 1.00 91.06 92 SER A C 1
ATOM 696 O O . SER A 1 92 ? 0.548 -0.865 9.657 1.00 91.06 92 SER A O 1
ATOM 698 N N . LEU A 1 93 ? -1.389 -0.220 10.600 1.00 91.06 93 LEU A N 1
ATOM 699 C CA . LEU A 1 93 ? -2.211 -1.236 9.938 1.00 91.06 93 LEU A CA 1
ATOM 700 C C . LEU A 1 93 ? -2.226 -1.084 8.415 1.00 91.06 93 LEU A C 1
ATOM 702 O O . LEU A 1 93 ? -1.991 -2.057 7.704 1.00 91.06 93 LEU A O 1
ATOM 706 N N . ILE A 1 94 ? -2.462 0.126 7.897 1.00 92.62 94 ILE A N 1
ATOM 707 C CA . ILE A 1 94 ? -2.525 0.358 6.444 1.00 92.62 94 ILE A CA 1
ATOM 708 C C . ILE A 1 94 ? -1.195 -0.002 5.776 1.00 92.62 94 ILE A C 1
ATOM 710 O O . ILE A 1 94 ? -1.188 -0.592 4.698 1.00 92.62 94 ILE A O 1
ATOM 714 N N . LYS A 1 95 ? -0.062 0.272 6.427 1.00 92.88 95 LYS A N 1
ATOM 715 C CA . LYS A 1 95 ? 1.262 -0.097 5.908 1.00 92.88 95 LYS A CA 1
ATOM 716 C C . LYS A 1 95 ? 1.462 -1.602 5.717 1.00 92.88 95 LYS A C 1
ATOM 718 O O . LYS A 1 95 ? 2.277 -1.975 4.884 1.00 92.88 95 LYS A O 1
ATOM 723 N N . LEU A 1 96 ? 0.741 -2.447 6.454 1.00 92.38 96 LEU A N 1
ATOM 724 C CA . LEU A 1 96 ? 0.802 -3.908 6.305 1.00 92.38 96 LEU A CA 1
ATOM 725 C C . LEU A 1 96 ? -0.014 -4.411 5.106 1.00 92.38 96 LEU A C 1
ATOM 727 O O . LEU A 1 96 ? 0.241 -5.503 4.601 1.00 92.38 96 LEU A O 1
ATOM 731 N N . LEU A 1 97 ? -0.993 -3.625 4.647 1.00 93.19 97 LEU A N 1
ATOM 732 C CA . LEU A 1 97 ? -1.751 -3.907 3.424 1.00 93.19 97 LEU A CA 1
ATOM 733 C C . LEU A 1 97 ? -0.984 -3.426 2.193 1.00 93.19 97 LEU A C 1
ATOM 735 O O . LEU A 1 97 ? -0.994 -4.077 1.151 1.00 93.19 97 LEU A O 1
ATOM 739 N N . LEU A 1 98 ? -0.337 -2.269 2.309 1.00 95.06 98 LEU A N 1
ATOM 740 C CA . LEU A 1 98 ? 0.414 -1.668 1.221 1.00 95.06 98 LEU A CA 1
ATOM 741 C C . LEU A 1 98 ? 1.764 -2.364 1.001 1.00 95.06 98 LEU A C 1
ATOM 743 O O . LEU A 1 98 ? 2.294 -3.063 1.869 1.00 95.06 98 LEU A O 1
ATOM 747 N N . TYR A 1 99 ? 2.341 -2.148 -0.179 1.00 95.50 99 TYR A N 1
ATOM 748 C CA . TYR A 1 99 ? 3.703 -2.584 -0.451 1.00 95.50 99 TYR A CA 1
ATOM 749 C C . TYR A 1 99 ? 4.664 -1.932 0.552 1.00 95.50 99 TYR A C 1
ATOM 751 O O . TYR A 1 99 ? 4.583 -0.735 0.850 1.00 95.50 99 TYR A O 1
ATOM 759 N N . HIS A 1 100 ? 5.584 -2.742 1.062 1.00 92.56 100 HIS A N 1
ATOM 760 C CA . HIS A 1 100 ? 6.574 -2.367 2.056 1.00 92.56 100 HIS A CA 1
ATOM 761 C C . HIS A 1 100 ? 7.954 -2.859 1.626 1.00 92.56 100 HIS A C 1
ATOM 763 O O . HIS A 1 100 ? 8.109 -3.839 0.897 1.00 92.56 100 HIS A O 1
ATOM 769 N N . CYS A 1 101 ? 8.974 -2.151 2.094 1.00 88.25 101 CYS A N 1
ATOM 770 C CA . CYS A 1 101 ? 10.360 -2.498 1.832 1.00 88.25 101 CYS A CA 1
ATOM 771 C C . CYS A 1 101 ? 10.896 -3.474 2.875 1.00 88.25 101 CYS A C 1
ATOM 773 O O . CYS A 1 101 ? 10.594 -3.352 4.061 1.00 88.25 101 CYS A O 1
ATOM 775 N N . GLY A 1 102 ? 11.772 -4.375 2.431 1.00 82.69 102 GLY A N 1
ATOM 776 C CA . GLY A 1 102 ? 12.412 -5.360 3.299 1.00 82.69 102 GLY A CA 1
ATOM 777 C C . GLY A 1 102 ? 11.500 -6.529 3.667 1.00 82.69 102 GLY A C 1
ATOM 778 O O . GLY A 1 102 ? 10.357 -6.616 3.225 1.00 82.69 102 GLY A O 1
ATOM 779 N N . ASP A 1 103 ? 12.048 -7.454 4.451 1.00 77.19 103 ASP A N 1
ATOM 780 C CA . ASP A 1 103 ? 11.328 -8.636 4.917 1.00 77.19 103 ASP A CA 1
ATOM 781 C C . ASP A 1 103 ? 10.592 -8.315 6.220 1.00 77.19 103 ASP A C 1
ATOM 783 O O . ASP A 1 103 ? 11.101 -8.526 7.323 1.00 77.19 103 ASP A O 1
ATOM 787 N N . LEU A 1 104 ? 9.422 -7.690 6.086 1.00 83.94 104 LEU A N 1
ATOM 788 C CA . LEU A 1 104 ? 8.583 -7.380 7.232 1.00 83.94 104 LEU A CA 1
ATOM 789 C C . LEU A 1 104 ? 7.978 -8.675 7.772 1.00 83.94 104 LEU A C 1
ATOM 791 O O . LEU A 1 104 ? 7.415 -9.466 7.024 1.00 83.94 104 LEU A O 1
ATOM 795 N N . LYS A 1 105 ? 8.064 -8.874 9.086 1.00 78.62 105 LYS A N 1
ATOM 796 C CA . LYS A 1 105 ? 7.389 -9.970 9.782 1.00 78.62 105 LYS A CA 1
ATOM 797 C C . LYS A 1 105 ? 6.409 -9.376 10.773 1.00 78.62 105 LYS A C 1
ATOM 799 O O . LYS A 1 105 ? 6.777 -8.514 11.568 1.00 78.62 105 LYS A O 1
ATOM 804 N N . VAL A 1 106 ? 5.165 -9.825 10.693 1.00 84.12 106 VAL A N 1
ATOM 805 C CA . VAL A 1 106 ? 4.086 -9.389 11.576 1.00 84.12 106 VAL A CA 1
ATOM 806 C C . VAL A 1 106 ? 3.740 -10.551 12.481 1.00 84.12 106 VAL A C 1
ATOM 808 O O . VAL A 1 106 ? 3.432 -11.634 11.995 1.00 84.12 106 VAL A O 1
ATOM 811 N N . ASP A 1 107 ? 3.769 -10.311 13.786 1.00 83.88 107 ASP A N 1
ATOM 812 C CA . ASP A 1 107 ? 3.115 -11.185 14.749 1.00 83.88 107 ASP A CA 1
ATOM 813 C C . ASP A 1 107 ? 1.685 -10.660 14.970 1.00 83.88 107 ASP A C 1
ATOM 815 O O . ASP A 1 107 ? 1.521 -9.576 15.544 1.00 83.88 107 ASP A O 1
ATOM 819 N N . PRO A 1 108 ? 0.639 -11.382 14.518 1.00 80.00 108 PRO A N 1
ATOM 820 C CA . PRO A 1 108 ? -0.749 -10.982 14.725 1.00 80.00 108 PRO A CA 1
ATOM 821 C C . PRO A 1 108 ? -1.114 -10.732 16.192 1.00 80.00 108 PRO A C 1
ATOM 823 O O . PRO A 1 108 ? -2.030 -9.955 16.455 1.00 80.00 108 PRO A O 1
ATOM 826 N N . ALA A 1 109 ? -0.421 -11.371 17.143 1.00 78.94 109 ALA A N 1
ATOM 827 C CA . ALA A 1 109 ? -0.670 -11.199 18.571 1.00 78.94 109 ALA A CA 1
ATOM 828 C C . ALA A 1 109 ? -0.229 -9.823 19.095 1.00 78.94 109 ALA A C 1
ATOM 830 O O . ALA A 1 109 ? -0.716 -9.385 20.136 1.00 78.94 109 ALA A O 1
ATOM 831 N N . LEU A 1 110 ? 0.658 -9.131 18.373 1.00 81.00 110 LEU A N 1
ATOM 832 C CA . LEU A 1 110 ? 1.143 -7.794 18.726 1.00 81.00 110 LEU A CA 1
ATOM 833 C C . LEU A 1 110 ? 0.276 -6.667 18.151 1.00 81.00 110 LEU A C 1
ATOM 835 O O . LEU A 1 110 ? 0.538 -5.494 18.418 1.00 81.00 110 LEU A O 1
ATOM 839 N N . ILE A 1 111 ? -0.747 -6.997 17.359 1.00 83.38 111 ILE A N 1
ATOM 840 C CA . ILE A 1 111 ? -1.677 -6.006 16.823 1.00 83.38 111 ILE A CA 1
ATOM 841 C C . ILE A 1 111 ? -2.702 -5.640 17.898 1.00 83.38 111 ILE A C 1
ATOM 843 O O . ILE A 1 111 ? -3.301 -6.510 18.531 1.00 83.38 111 ILE A O 1
ATOM 847 N N . ASP A 1 112 ? -2.924 -4.338 18.079 1.00 83.69 112 ASP A N 1
ATOM 848 C CA . ASP A 1 112 ? -3.860 -3.802 19.064 1.00 83.69 112 ASP A CA 1
ATOM 849 C C . ASP A 1 112 ? -5.278 -4.384 18.885 1.00 83.69 112 ASP A C 1
ATOM 851 O O . ASP A 1 112 ? -5.962 -4.144 17.886 1.00 83.69 112 ASP A O 1
ATOM 855 N N . GLN A 1 113 ? -5.717 -5.169 19.874 1.00 85.62 113 GLN A N 1
ATOM 856 C CA . GLN A 1 113 ? -7.005 -5.868 19.843 1.00 85.62 113 GLN A CA 1
ATOM 857 C C . GLN A 1 113 ? -8.197 -4.912 19.871 1.00 85.62 113 GLN A C 1
ATOM 859 O O . GLN A 1 113 ? -9.240 -5.209 19.288 1.00 85.62 113 GLN A O 1
ATOM 864 N N . PHE A 1 114 ? -8.063 -3.760 20.532 1.00 84.56 114 PHE A N 1
ATOM 865 C CA . PHE A 1 114 ? -9.122 -2.760 20.531 1.00 84.56 114 PHE A CA 1
ATOM 866 C C . PHE A 1 114 ? -9.350 -2.251 19.105 1.00 84.56 114 PHE A C 1
ATOM 868 O O . PHE A 1 114 ? -10.485 -2.265 18.630 1.00 84.56 114 PHE A O 1
ATOM 875 N N . LEU A 1 115 ? -8.282 -1.900 18.389 1.00 82.81 115 LEU A N 1
ATOM 876 C CA . LEU A 1 115 ? -8.348 -1.433 17.011 1.00 82.81 115 LEU A CA 1
ATOM 877 C C . LEU A 1 115 ? -8.904 -2.505 16.070 1.00 82.81 115 LEU A C 1
ATOM 879 O O . LEU A 1 115 ? -9.791 -2.192 15.279 1.00 82.81 115 LEU A O 1
ATOM 883 N N . LEU A 1 116 ? -8.449 -3.759 16.192 1.00 86.56 116 LEU A N 1
ATOM 884 C CA . LEU A 1 116 ? -8.979 -4.894 15.423 1.00 86.56 116 LEU A CA 1
ATOM 885 C C . LEU A 1 116 ? -10.490 -5.067 15.610 1.00 86.56 116 LEU A C 1
ATOM 887 O O . LEU A 1 116 ? -11.211 -5.260 14.631 1.00 86.56 116 LEU A O 1
ATOM 891 N N . ASN A 1 117 ? -10.975 -4.938 16.846 1.00 85.69 117 ASN A N 1
ATOM 892 C CA . ASN A 1 117 ? -12.402 -5.006 17.150 1.00 85.69 117 ASN A CA 1
ATOM 893 C C . ASN A 1 117 ? -13.174 -3.816 16.565 1.00 85.69 117 ASN A C 1
ATOM 895 O O . ASN A 1 117 ? -14.264 -4.015 16.030 1.00 85.69 117 ASN A O 1
ATOM 899 N N . GLN A 1 118 ? -12.612 -2.600 16.606 1.00 82.06 118 GLN A N 1
ATOM 900 C CA . GLN A 1 118 ? -13.249 -1.414 16.018 1.00 82.06 118 GLN A CA 1
ATOM 901 C C . GLN A 1 118 ? -13.417 -1.539 14.499 1.00 82.06 118 GLN A C 1
ATOM 903 O O . GLN A 1 118 ? -14.481 -1.226 13.972 1.00 82.06 118 GLN A O 1
ATOM 908 N N . ILE A 1 119 ? -12.396 -2.030 13.790 1.00 80.62 119 ILE A N 1
ATOM 909 C CA . ILE A 1 119 ? -12.467 -2.234 12.331 1.00 80.62 119 ILE A CA 1
ATOM 910 C C . ILE A 1 119 ? -13.077 -3.587 11.938 1.00 80.62 119 ILE A C 1
ATOM 912 O O . ILE A 1 119 ? -13.165 -3.896 10.747 1.00 80.62 119 ILE A O 1
ATOM 916 N N . GLN A 1 120 ? -13.464 -4.395 12.933 1.00 87.12 120 GLN A N 1
ATOM 917 C CA . GLN A 1 120 ? -13.953 -5.765 12.782 1.00 87.12 120 GLN A CA 1
ATOM 918 C C . GLN A 1 120 ? -13.068 -6.579 11.829 1.00 87.12 120 GLN A C 1
ATOM 920 O O . GLN A 1 120 ? -13.532 -7.088 10.804 1.00 87.12 120 GLN A O 1
ATOM 925 N N . CYS A 1 121 ? -11.774 -6.654 12.144 1.00 90.44 121 CYS A N 1
ATOM 926 C CA . CYS A 1 121 ? -10.803 -7.391 11.348 1.00 90.44 121 CYS A CA 1
ATOM 927 C C . CYS A 1 121 ? -10.018 -8.413 12.172 1.00 90.44 121 CYS A C 1
ATOM 929 O O . CYS A 1 121 ? -9.683 -8.184 13.332 1.00 90.44 121 CYS A O 1
ATOM 931 N N . LYS A 1 122 ? -9.698 -9.552 11.555 1.00 91.69 122 LYS A N 1
ATOM 932 C CA . LYS A 1 122 ? -8.833 -10.578 12.145 1.00 91.69 122 LYS A CA 1
ATOM 933 C C . LYS A 1 122 ? -7.368 -10.161 12.023 1.00 91.69 122 LYS A C 1
ATOM 935 O O . LYS A 1 122 ? -6.912 -9.826 10.935 1.00 91.69 122 LYS A O 1
ATOM 940 N N . GLY A 1 123 ? -6.598 -10.284 13.105 1.00 89.31 123 GLY A N 1
ATOM 941 C CA . GLY A 1 123 ? -5.158 -9.989 13.090 1.00 89.31 123 GLY A CA 1
ATOM 942 C C . GLY A 1 123 ? -4.369 -10.800 12.049 1.00 89.31 123 GLY A C 1
ATOM 943 O O . GLY A 1 123 ? -3.418 -10.288 11.465 1.00 89.31 123 GLY A O 1
ATOM 944 N N . SER A 1 124 ? -4.798 -12.036 11.755 1.00 91.06 124 SER A N 1
ATOM 945 C CA . SER A 1 124 ? -4.161 -12.910 10.757 1.00 91.06 124 SER A CA 1
ATOM 946 C C . SER A 1 124 ? -4.133 -12.313 9.349 1.00 91.06 124 SER A C 1
ATOM 948 O O . SER A 1 124 ? -3.199 -12.597 8.604 1.00 91.06 124 SER A O 1
ATOM 950 N N . VAL A 1 125 ? -5.103 -11.451 9.009 1.00 92.56 125 VAL A N 1
ATOM 951 C CA . VAL A 1 125 ? -5.160 -10.765 7.709 1.00 92.56 125 VAL A CA 1
ATOM 952 C C . VAL A 1 125 ? -3.867 -10.013 7.452 1.00 92.56 125 VAL A C 1
ATOM 954 O O . VAL A 1 125 ? -3.317 -10.102 6.367 1.00 92.56 125 VAL A O 1
ATOM 957 N N . PHE A 1 126 ? -3.341 -9.313 8.455 1.00 92.31 126 PHE A N 1
ATOM 958 C CA . PHE A 1 126 ? -2.174 -8.455 8.279 1.00 92.31 126 PHE A CA 1
ATOM 959 C C . PHE A 1 126 ? -0.873 -9.237 8.066 1.00 92.31 126 PHE A C 1
ATOM 961 O O . PHE A 1 126 ? 0.020 -8.763 7.369 1.00 92.31 126 PHE A O 1
ATOM 968 N N . ALA A 1 127 ? -0.759 -10.440 8.635 1.00 92.56 127 ALA A N 1
ATOM 969 C CA . ALA A 1 127 ? 0.356 -11.332 8.323 1.00 92.56 127 ALA A CA 1
ATOM 970 C C . ALA A 1 127 ? 0.243 -11.859 6.882 1.00 92.56 127 ALA A C 1
ATOM 972 O O . ALA A 1 127 ? 1.208 -11.794 6.124 1.00 92.56 127 ALA A O 1
ATOM 973 N N . GLN A 1 128 ? -0.956 -12.277 6.470 1.00 94.38 128 GLN A N 1
ATOM 974 C CA . GLN A 1 128 ? -1.212 -12.774 5.114 1.00 94.38 128 GLN A CA 1
ATOM 975 C C . GLN A 1 128 ? -1.019 -11.684 4.048 1.00 94.38 128 GLN A C 1
ATOM 977 O O . GLN A 1 128 ? -0.433 -11.941 3.000 1.00 94.38 128 GLN A O 1
ATOM 982 N N . THR A 1 129 ? -1.439 -10.440 4.308 1.00 94.19 129 THR A N 1
ATOM 983 C CA . THR A 1 129 ? -1.228 -9.322 3.372 1.00 94.19 129 THR A CA 1
ATOM 984 C C . THR A 1 129 ? 0.247 -8.985 3.209 1.00 94.19 129 THR A C 1
ATOM 986 O O . THR A 1 129 ? 0.657 -8.584 2.123 1.00 94.19 129 THR A O 1
ATOM 989 N N . VAL A 1 130 ? 1.061 -9.171 4.250 1.00 94.81 130 VAL A N 1
ATOM 990 C CA . VAL A 1 130 ? 2.515 -9.022 4.147 1.00 94.81 130 VAL A CA 1
ATOM 991 C C . VAL A 1 130 ? 3.116 -10.107 3.252 1.00 94.81 130 VAL A C 1
ATOM 993 O O . VAL A 1 130 ? 3.924 -9.785 2.376 1.00 94.81 130 VAL A O 1
ATOM 996 N N . GLU A 1 131 ? 2.668 -11.355 3.401 1.00 94.56 131 GLU A N 1
ATOM 997 C CA . GLU A 1 131 ? 3.094 -12.484 2.563 1.00 94.56 131 GLU A CA 1
ATOM 998 C C . GLU A 1 131 ? 2.690 -12.326 1.093 1.00 94.56 131 GLU A C 1
ATOM 1000 O O . GLU A 1 131 ? 3.461 -12.692 0.205 1.00 94.56 131 GLU A O 1
ATOM 1005 N N . CYS A 1 132 ? 1.535 -11.710 0.813 1.00 96.62 132 CYS A N 1
ATOM 1006 C CA . CYS A 1 132 ? 1.084 -11.425 -0.553 1.00 96.62 132 CYS A CA 1
ATOM 1007 C C . CYS A 1 132 ? 2.122 -10.658 -1.392 1.00 96.62 132 CYS A C 1
ATOM 1009 O O . CYS A 1 132 ? 2.096 -10.735 -2.619 1.00 96.62 132 CYS A O 1
ATOM 1011 N N . TRP A 1 133 ? 3.028 -9.908 -0.756 1.00 96.81 133 TRP A N 1
ATOM 1012 C CA . TRP A 1 133 ? 4.055 -9.122 -1.438 1.00 96.81 133 TRP A CA 1
ATOM 1013 C C . TRP A 1 133 ? 5.358 -9.884 -1.714 1.00 96.81 133 TRP A C 1
ATOM 1015 O O . TRP A 1 133 ? 6.217 -9.330 -2.401 1.00 96.81 133 TRP A O 1
ATOM 1025 N N . ASN A 1 134 ? 5.528 -11.110 -1.203 1.00 94.94 134 ASN A N 1
ATOM 1026 C CA . ASN A 1 134 ? 6.806 -11.832 -1.221 1.00 94.94 134 ASN A CA 1
ATOM 1027 C C . ASN A 1 134 ? 7.347 -12.039 -2.642 1.00 94.94 134 ASN A C 1
ATOM 1029 O O . ASN A 1 134 ? 8.442 -11.566 -2.941 1.00 94.94 134 ASN A O 1
ATOM 1033 N N . ASP A 1 135 ? 6.561 -12.641 -3.539 1.00 94.88 135 ASP A N 1
ATOM 1034 C CA . ASP A 1 135 ? 6.996 -12.948 -4.911 1.00 94.88 135 ASP A CA 1
ATOM 1035 C C . ASP A 1 135 ? 7.415 -11.685 -5.678 1.00 94.88 135 ASP A C 1
ATOM 1037 O O . ASP A 1 135 ? 8.485 -11.627 -6.296 1.00 94.88 135 ASP A O 1
ATOM 1041 N N . PHE A 1 136 ? 6.592 -10.634 -5.585 1.00 96.50 136 PHE A N 1
ATOM 1042 C CA . PHE A 1 136 ? 6.895 -9.340 -6.188 1.00 96.50 136 PHE A CA 1
ATOM 1043 C C . PHE A 1 136 ? 8.174 -8.739 -5.597 1.00 96.50 136 PHE A C 1
ATOM 1045 O O . PHE A 1 136 ? 9.040 -8.290 -6.348 1.00 96.50 136 PHE A O 1
ATOM 1052 N N . ARG A 1 137 ? 8.319 -8.746 -4.267 1.00 95.06 137 ARG A N 1
ATOM 1053 C CA . ARG A 1 137 ? 9.476 -8.185 -3.557 1.00 95.06 137 ARG A CA 1
ATOM 1054 C C . ARG A 1 137 ? 10.765 -8.913 -3.924 1.00 95.06 137 ARG A C 1
ATOM 1056 O O . ARG A 1 137 ? 11.757 -8.263 -4.253 1.00 95.06 137 ARG A O 1
ATOM 1063 N N . GLU A 1 138 ? 10.761 -10.241 -3.895 1.00 94.69 138 GLU A N 1
ATOM 1064 C CA . GLU A 1 138 ? 11.911 -11.067 -4.267 1.00 94.69 138 GLU A CA 1
ATOM 1065 C C . GLU A 1 138 ? 12.342 -10.805 -5.709 1.00 94.69 138 GLU A C 1
ATOM 1067 O O . GLU A 1 138 ? 13.528 -10.602 -5.985 1.00 94.69 138 GLU A O 1
ATOM 1072 N N . ARG A 1 139 ? 11.380 -10.749 -6.638 1.00 95.31 139 ARG A N 1
ATOM 1073 C CA . ARG A 1 139 ? 11.667 -10.432 -8.038 1.00 95.31 139 ARG A CA 1
ATOM 1074 C C . ARG A 1 139 ? 12.195 -9.012 -8.202 1.00 95.31 139 ARG A C 1
ATOM 1076 O O . ARG A 1 139 ? 13.203 -8.832 -8.877 1.00 95.31 139 ARG A O 1
ATOM 1083 N N . PHE A 1 140 ? 11.561 -8.031 -7.567 1.00 94.06 140 PHE A N 1
ATOM 1084 C CA . PHE A 1 140 ? 11.937 -6.621 -7.664 1.00 94.06 140 PHE A CA 1
ATOM 1085 C C . PHE A 1 140 ? 13.347 -6.367 -7.128 1.00 94.06 140 PHE A C 1
ATOM 1087 O O . PHE A 1 140 ? 14.117 -5.626 -7.738 1.00 94.06 140 PHE A O 1
ATOM 1094 N N . ASN A 1 141 ? 13.702 -7.012 -6.016 1.00 92.12 141 ASN A N 1
ATOM 1095 C CA . ASN A 1 141 ? 15.033 -6.907 -5.426 1.00 92.12 141 ASN A CA 1
ATOM 1096 C C . ASN A 1 141 ? 16.106 -7.593 -6.277 1.00 92.12 141 ASN A C 1
ATOM 1098 O O . ASN A 1 141 ? 17.246 -7.133 -6.293 1.00 92.12 141 ASN A O 1
ATOM 1102 N N . ARG A 1 142 ? 15.755 -8.675 -6.983 1.00 94.06 142 ARG A N 1
ATOM 1103 C CA . ARG A 1 142 ? 16.673 -9.377 -7.887 1.00 94.06 142 ARG A CA 1
ATOM 1104 C C . ARG A 1 142 ? 16.911 -8.600 -9.181 1.00 94.06 142 ARG A C 1
ATOM 1106 O O . ARG A 1 142 ? 18.055 -8.461 -9.597 1.00 94.06 142 ARG A O 1
ATOM 1113 N N . ASP A 1 143 ? 15.846 -8.126 -9.821 1.00 93.94 143 ASP A N 1
ATOM 1114 C CA . ASP A 1 143 ? 15.910 -7.388 -11.082 1.00 93.94 143 ASP A CA 1
ATOM 1115 C C . ASP A 1 143 ? 14.698 -6.454 -11.233 1.00 93.94 143 ASP A C 1
ATOM 1117 O O . ASP A 1 143 ? 13.575 -6.884 -11.500 1.00 93.94 143 ASP A O 1
ATOM 1121 N N . LYS A 1 144 ? 14.944 -5.143 -11.131 1.00 91.19 144 LYS A N 1
ATOM 1122 C CA . LYS A 1 144 ? 13.923 -4.086 -11.277 1.00 91.19 144 LYS A CA 1
ATOM 1123 C C . LYS A 1 144 ? 13.366 -3.954 -12.704 1.00 91.19 144 LYS A C 1
ATOM 1125 O O . LYS A 1 144 ? 12.402 -3.211 -12.937 1.00 91.19 144 LYS A O 1
ATOM 1130 N N . THR A 1 145 ? 13.990 -4.615 -13.674 1.00 91.81 145 THR A N 1
ATOM 1131 C CA . THR A 1 145 ? 13.600 -4.604 -15.087 1.00 91.81 145 THR A CA 1
ATOM 1132 C C . THR A 1 145 ? 12.875 -5.874 -15.521 1.00 91.81 145 THR A C 1
ATOM 1134 O O . THR A 1 145 ? 12.370 -5.905 -16.643 1.00 91.81 145 THR A O 1
ATOM 1137 N N . ASP A 1 146 ? 12.738 -6.866 -14.631 1.00 95.69 146 ASP A N 1
ATOM 1138 C CA . ASP A 1 146 ? 12.104 -8.146 -14.944 1.00 95.69 146 ASP A CA 1
ATOM 1139 C C . ASP A 1 146 ? 10.661 -7.919 -15.454 1.00 95.69 146 ASP A C 1
ATOM 1141 O O . ASP A 1 146 ? 9.832 -7.319 -14.753 1.00 95.69 146 ASP A O 1
ATOM 1145 N N . PRO A 1 147 ? 10.317 -8.389 -16.669 1.00 94.06 147 PRO A N 1
ATOM 1146 C CA . PRO A 1 147 ? 8.996 -8.171 -17.256 1.00 94.06 147 PRO A CA 1
ATOM 1147 C C . PRO A 1 147 ? 7.860 -8.819 -16.449 1.00 94.06 147 PRO A C 1
ATOM 1149 O O . PRO A 1 147 ? 6.706 -8.403 -16.578 1.00 94.06 147 PRO A O 1
ATOM 1152 N N . LYS A 1 148 ? 8.153 -9.802 -15.584 1.00 96.19 148 LYS A N 1
ATOM 1153 C CA . LYS A 1 148 ? 7.149 -10.432 -14.713 1.00 96.19 148 LYS A CA 1
ATOM 1154 C C . LYS A 1 148 ? 6.717 -9.553 -13.538 1.00 96.19 148 LYS A C 1
ATOM 1156 O O . LYS A 1 148 ? 5.669 -9.827 -12.963 1.00 96.19 148 LYS A O 1
ATOM 1161 N N . LEU A 1 149 ? 7.426 -8.459 -13.234 1.00 96.94 149 LEU A N 1
ATOM 1162 C CA . LEU A 1 149 ? 7.024 -7.513 -12.181 1.00 96.94 149 LEU A CA 1
ATOM 1163 C C . LEU A 1 149 ? 5.608 -6.961 -12.384 1.00 96.94 149 LEU A C 1
ATOM 1165 O O . LEU A 1 149 ? 4.896 -6.730 -11.412 1.00 96.94 149 LEU A O 1
ATOM 1169 N N . CYS A 1 150 ? 5.184 -6.796 -13.641 1.00 96.62 150 CYS A N 1
ATOM 1170 C CA . CYS A 1 150 ? 3.816 -6.417 -13.987 1.00 96.62 150 CYS A CA 1
ATOM 1171 C C . CYS A 1 150 ? 2.785 -7.409 -13.422 1.00 96.62 150 CYS A C 1
ATOM 1173 O O . CYS A 1 150 ? 1.860 -7.003 -12.718 1.00 96.62 150 CYS A O 1
ATOM 1175 N N . SER A 1 151 ? 2.968 -8.704 -13.693 1.00 96.69 151 SER A N 1
ATOM 1176 C CA . SER A 1 151 ? 2.057 -9.758 -13.235 1.00 96.69 151 SER A CA 1
ATOM 1177 C C . SER A 1 151 ? 2.130 -9.946 -11.722 1.00 96.69 151 SER A C 1
ATOM 1179 O O . SER A 1 151 ? 1.094 -9.992 -11.067 1.00 96.69 151 SER A O 1
ATOM 1181 N N . ASP A 1 152 ? 3.334 -10.005 -11.156 1.00 97.19 152 ASP A N 1
ATOM 1182 C CA . ASP A 1 152 ? 3.522 -10.279 -9.729 1.00 97.19 152 ASP A CA 1
ATOM 1183 C C . ASP A 1 152 ? 2.945 -9.155 -8.861 1.00 97.19 152 ASP A C 1
ATOM 1185 O O . ASP A 1 152 ? 2.294 -9.421 -7.853 1.00 97.19 152 ASP A O 1
ATOM 1189 N N . TYR A 1 153 ? 3.092 -7.892 -9.281 1.00 97.56 153 TYR A N 1
ATOM 1190 C CA . TYR A 1 153 ? 2.485 -6.764 -8.572 1.00 97.56 153 TYR A CA 1
ATOM 1191 C C . TYR A 1 153 ? 0.951 -6.806 -8.618 1.00 97.56 153 TYR A C 1
ATOM 1193 O O . TYR A 1 153 ? 0.285 -6.503 -7.628 1.00 97.56 153 TYR A O 1
ATOM 1201 N N . ALA A 1 154 ? 0.375 -7.204 -9.756 1.00 97.06 154 ALA A N 1
ATOM 1202 C CA . ALA A 1 154 ? -1.069 -7.367 -9.897 1.00 97.06 154 ALA A CA 1
ATOM 1203 C C . ALA A 1 154 ? -1.602 -8.499 -9.002 1.00 97.06 154 ALA A C 1
ATOM 1205 O O . ALA A 1 154 ? -2.584 -8.305 -8.284 1.00 97.06 154 ALA A O 1
ATOM 1206 N N . VAL A 1 155 ? -0.922 -9.652 -8.998 1.00 97.44 155 VAL A N 1
ATOM 1207 C CA . VAL A 1 155 ? -1.248 -10.809 -8.150 1.00 97.44 155 VAL A CA 1
ATOM 1208 C C . VAL A 1 155 ? -1.158 -10.451 -6.669 1.00 97.44 155 VAL A C 1
ATOM 1210 O O . VAL A 1 155 ? -2.068 -10.782 -5.912 1.00 97.44 155 VAL A O 1
ATOM 1213 N N . ALA A 1 156 ? -0.123 -9.717 -6.259 1.00 97.44 156 ALA A N 1
ATOM 1214 C CA . ALA A 1 156 ? 0.031 -9.279 -4.878 1.00 97.44 156 ALA A CA 1
ATOM 1215 C C . ALA A 1 156 ? -1.126 -8.368 -4.428 1.00 97.44 156 ALA A C 1
ATOM 1217 O O . ALA A 1 156 ? -1.731 -8.603 -3.383 1.00 97.44 156 ALA A O 1
ATOM 1218 N N . LYS A 1 157 ? -1.515 -7.380 -5.249 1.00 97.25 157 LYS A N 1
ATOM 1219 C CA . LYS A 1 157 ? -2.669 -6.509 -4.954 1.00 97.25 157 LYS A CA 1
ATOM 1220 C C . LYS A 1 157 ? -3.988 -7.280 -4.875 1.00 97.25 157 LYS A C 1
ATOM 1222 O O . LYS A 1 157 ? -4.827 -6.969 -4.028 1.00 97.25 157 LYS A O 1
ATOM 1227 N N . GLU A 1 158 ? -4.190 -8.266 -5.746 1.00 96.50 158 GLU A N 1
ATOM 1228 C CA . GLU A 1 158 ? -5.366 -9.144 -5.704 1.00 96.50 158 GLU A CA 1
ATOM 1229 C C . GLU A 1 158 ? -5.377 -10.002 -4.436 1.00 96.50 158 GLU A C 1
ATOM 1231 O O . GLU A 1 158 ? -6.400 -10.090 -3.761 1.00 96.50 158 GLU A O 1
ATOM 1236 N N . CYS A 1 159 ? -4.229 -10.575 -4.069 1.00 97.12 159 CYS A N 1
ATOM 1237 C CA . CYS A 1 159 ? -4.052 -11.315 -2.825 1.00 97.12 159 CYS A CA 1
ATOM 1238 C C . CYS A 1 159 ? -4.430 -10.447 -1.616 1.00 97.12 159 CYS A C 1
ATOM 1240 O O . CYS A 1 159 ? -5.337 -10.819 -0.878 1.00 97.12 159 CYS A O 1
ATOM 1242 N N . VAL A 1 160 ? -3.862 -9.241 -1.486 1.00 96.12 160 VAL A N 1
ATOM 1243 C CA . VAL A 1 160 ? -4.199 -8.302 -0.398 1.00 96.12 160 VAL A CA 1
ATOM 1244 C C . VAL A 1 160 ? -5.694 -7.978 -0.371 1.00 96.12 160 VAL A C 1
ATOM 1246 O O . VAL A 1 160 ? -6.313 -7.975 0.692 1.00 96.12 160 VAL A O 1
ATOM 1249 N N . THR A 1 161 ? -6.290 -7.727 -1.539 1.00 94.75 161 THR A N 1
ATOM 1250 C CA . THR A 1 161 ? -7.723 -7.420 -1.662 1.00 94.75 161 THR A CA 1
ATOM 1251 C C . THR A 1 161 ? -8.586 -8.583 -1.166 1.00 94.75 161 THR A C 1
ATOM 1253 O O . THR A 1 161 ? -9.549 -8.371 -0.429 1.00 94.75 161 THR A O 1
ATOM 1256 N N . ARG A 1 162 ? -8.231 -9.818 -1.530 1.00 95.56 162 ARG A N 1
ATOM 1257 C CA . ARG A 1 162 ? -8.926 -11.038 -1.106 1.00 95.56 162 ARG A CA 1
ATOM 1258 C C . ARG A 1 162 ? -8.793 -11.285 0.398 1.00 95.56 162 ARG A C 1
ATOM 1260 O O . ARG A 1 162 ? -9.800 -11.556 1.052 1.00 95.56 162 ARG A O 1
ATOM 1267 N N . GLU A 1 163 ? -7.596 -11.145 0.964 1.00 95.75 163 GLU A N 1
ATOM 1268 C CA . GLU A 1 163 ? -7.394 -11.288 2.413 1.00 95.75 163 GLU A CA 1
ATOM 1269 C C . GLU A 1 163 ? -8.188 -10.220 3.191 1.00 95.75 163 GLU A C 1
ATOM 1271 O O . GLU A 1 163 ? -8.903 -10.537 4.143 1.00 95.75 163 GLU A O 1
ATOM 1276 N N . ALA A 1 164 ? -8.182 -8.964 2.726 1.00 93.31 164 ALA A N 1
ATOM 1277 C CA . ALA A 1 164 ? -8.973 -7.897 3.338 1.00 93.31 164 ALA A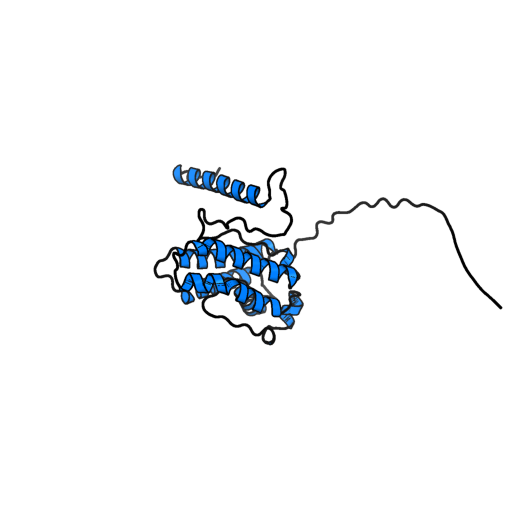 CA 1
ATOM 1278 C C . ALA A 1 164 ? -10.484 -8.186 3.281 1.00 93.31 164 ALA A C 1
ATOM 1280 O O . ALA A 1 164 ? -11.167 -8.057 4.297 1.00 93.31 164 ALA A O 1
ATOM 1281 N N . LYS A 1 165 ? -11.012 -8.614 2.123 1.00 93.50 165 LYS A N 1
ATOM 1282 C CA . LYS A 1 165 ? -12.437 -8.952 1.931 1.00 93.50 165 LYS A CA 1
ATOM 1283 C C . LYS A 1 165 ? -12.913 -10.098 2.818 1.00 93.50 165 LYS A C 1
ATOM 1285 O O . LYS A 1 165 ? -14.042 -10.068 3.295 1.00 93.50 165 LYS A O 1
ATOM 1290 N N . THR A 1 166 ? -12.078 -11.113 3.016 1.00 92.19 166 THR A N 1
ATOM 1291 C CA . THR A 1 166 ? -12.457 -12.308 3.786 1.00 92.19 166 THR A CA 1
ATOM 1292 C C . THR A 1 166 ? -12.295 -12.121 5.292 1.00 92.19 166 THR A C 1
ATOM 1294 O O . THR A 1 166 ? -12.986 -12.782 6.073 1.00 92.19 166 THR A O 1
ATOM 1297 N N . GLY A 1 167 ? -11.387 -11.240 5.717 1.00 91.38 167 GLY A N 1
ATOM 1298 C CA . GLY A 1 167 ? -11.004 -11.125 7.118 1.00 91.38 167 GLY A CA 1
ATOM 1299 C C . GLY A 1 167 ? -11.328 -9.802 7.809 1.00 91.38 167 GLY A C 1
ATOM 1300 O O . GLY A 1 167 ? -11.207 -9.766 9.033 1.00 91.38 167 GLY A O 1
ATOM 1301 N N . CYS A 1 168 ? -11.768 -8.763 7.087 1.00 90.25 168 CYS A N 1
ATOM 1302 C CA . CYS A 1 168 ? -12.200 -7.485 7.661 1.00 90.25 168 CYS A CA 1
ATOM 1303 C C . CYS A 1 168 ? -13.598 -7.064 7.167 1.00 90.25 168 CYS A C 1
ATOM 1305 O O . CYS A 1 168 ? -13.876 -7.126 5.970 1.00 90.25 168 CYS A O 1
ATOM 1307 N N . ALA A 1 169 ? -14.442 -6.489 8.033 1.00 87.44 169 ALA A N 1
ATOM 1308 C CA . ALA A 1 169 ? -15.745 -5.938 7.616 1.00 87.44 169 ALA A CA 1
ATOM 1309 C C . ALA A 1 169 ? -15.620 -4.773 6.613 1.00 87.44 169 ALA A C 1
ATOM 1311 O O . ALA A 1 169 ? -16.447 -4.613 5.710 1.00 87.44 169 ALA A O 1
ATOM 1312 N N . ILE A 1 170 ? -14.552 -3.975 6.735 1.00 83.00 170 ILE A N 1
ATOM 1313 C CA . ILE A 1 170 ? -14.222 -2.908 5.778 1.00 83.00 170 ILE A CA 1
ATOM 1314 C C . ILE A 1 170 ? -13.737 -3.447 4.424 1.00 83.00 170 ILE A C 1
ATOM 1316 O O . ILE A 1 170 ? -13.691 -2.702 3.447 1.00 83.00 170 ILE A O 1
ATOM 1320 N N . GLY A 1 171 ? -13.388 -4.734 4.350 1.00 85.62 171 GLY A N 1
ATOM 1321 C CA . GLY A 1 171 ? -12.800 -5.364 3.174 1.00 85.62 171 GLY A CA 1
ATOM 1322 C C . GLY A 1 171 ? -13.691 -5.309 1.938 1.00 85.62 171 GLY A C 1
ATOM 1323 O O . GLY A 1 171 ? -13.182 -5.184 0.832 1.00 85.62 171 GLY A O 1
ATOM 1324 N N . GLN A 1 172 ? -15.016 -5.296 2.110 1.00 85.31 172 GLN A N 1
ATOM 1325 C CA . GLN A 1 172 ? -15.970 -5.145 1.002 1.00 85.31 172 GLN A CA 1
ATOM 1326 C C . GLN A 1 172 ? -15.797 -3.832 0.213 1.00 85.31 172 GLN A C 1
ATOM 1328 O O . GLN A 1 172 ? -16.148 -3.774 -0.962 1.00 85.31 172 GLN A O 1
ATOM 1333 N N . TYR A 1 173 ? -15.232 -2.793 0.840 1.00 85.75 173 TYR A N 1
ATOM 1334 C CA . TYR A 1 173 ? -14.943 -1.506 0.200 1.00 85.75 173 TYR A CA 1
ATOM 1335 C C . TYR A 1 173 ? -13.544 -1.467 -0.426 1.00 85.75 173 TYR A C 1
ATOM 1337 O O . TYR A 1 173 ? -13.250 -0.593 -1.244 1.00 85.75 173 TYR A O 1
ATOM 1345 N N . VAL A 1 174 ? -12.672 -2.409 -0.053 1.00 85.62 174 VAL A N 1
ATOM 1346 C CA . VAL A 1 174 ? -11.323 -2.531 -0.599 1.00 85.62 174 VAL A CA 1
ATOM 1347 C C . VAL A 1 174 ? -11.424 -3.225 -1.950 1.00 85.62 174 VAL A C 1
ATOM 1349 O O . VAL A 1 174 ? -11.680 -4.423 -2.051 1.00 85.62 174 VAL A O 1
ATOM 1352 N N . ASN A 1 175 ? -11.224 -2.446 -3.007 1.00 87.44 175 ASN A N 1
ATOM 1353 C CA . ASN A 1 175 ? -11.107 -2.949 -4.368 1.00 87.44 175 ASN A CA 1
ATOM 1354 C C . ASN A 1 175 ? -9.649 -2.919 -4.810 1.00 87.44 175 ASN A C 1
ATOM 1356 O O . ASN A 1 175 ? -8.890 -2.041 -4.394 1.00 87.44 175 ASN A O 1
ATOM 1360 N N . ARG A 1 176 ? -9.279 -3.850 -5.695 1.00 89.44 176 ARG A N 1
ATOM 1361 C CA . ARG A 1 176 ? -7.938 -3.880 -6.274 1.00 89.44 176 ARG A CA 1
ATOM 1362 C C . ARG A 1 176 ? -7.669 -2.567 -7.008 1.00 89.44 176 ARG A C 1
ATOM 1364 O O . ARG A 1 176 ? -8.378 -2.218 -7.952 1.00 89.44 176 ARG A O 1
ATOM 1371 N N . ASP A 1 177 ? -6.618 -1.862 -6.602 1.00 92.31 177 ASP A N 1
ATOM 1372 C CA . ASP A 1 177 ? -6.109 -0.725 -7.358 1.00 92.31 177 ASP A CA 1
ATOM 1373 C C . ASP A 1 177 ? -5.490 -1.216 -8.671 1.00 92.31 177 ASP A C 1
ATOM 1375 O O . ASP A 1 177 ? -4.507 -1.950 -8.648 1.00 92.31 177 ASP A O 1
ATOM 1379 N N . LEU A 1 178 ? -6.033 -0.806 -9.818 1.00 93.56 178 LEU A N 1
ATOM 1380 C CA . LEU A 1 178 ? -5.543 -1.248 -11.127 1.00 93.56 178 LEU A CA 1
ATOM 1381 C C . LEU A 1 178 ? -4.243 -0.560 -11.563 1.00 93.56 178 LEU A C 1
ATOM 1383 O O . LEU A 1 178 ? -3.636 -1.004 -12.536 1.00 93.56 178 LEU A O 1
ATOM 1387 N N . PHE A 1 179 ? -3.796 0.499 -10.879 1.00 96.00 179 PHE A N 1
ATOM 1388 C CA . PHE A 1 179 ? -2.549 1.178 -11.231 1.00 96.00 179 PHE A CA 1
ATOM 1389 C C . PHE A 1 179 ? -1.332 0.262 -11.042 1.00 96.00 179 PHE A C 1
ATOM 1391 O O . PHE A 1 179 ? -1.138 -0.328 -9.977 1.00 96.00 179 PHE A O 1
ATOM 1398 N N . ASN A 1 180 ? -0.483 0.161 -12.064 1.00 97.19 180 ASN A N 1
ATOM 1399 C CA . ASN A 1 180 ? 0.689 -0.710 -12.051 1.00 97.19 180 ASN A CA 1
ATOM 1400 C C . ASN A 1 180 ? 1.824 -0.161 -12.927 1.00 97.19 180 ASN A C 1
ATOM 1402 O O . ASN A 1 180 ? 1.803 -0.384 -14.136 1.00 97.19 180 ASN A O 1
ATOM 1406 N N . PRO A 1 181 ? 2.842 0.504 -12.353 1.00 96.44 181 PRO A N 1
ATOM 1407 C CA . PRO A 1 181 ? 3.908 1.146 -13.125 1.00 96.44 181 PRO A CA 1
ATOM 1408 C C . PRO A 1 181 ? 4.857 0.148 -13.813 1.00 96.44 181 PRO A C 1
ATOM 1410 O O . PRO A 1 181 ? 5.703 0.545 -14.612 1.00 96.44 181 PRO A O 1
ATOM 1413 N N . PHE A 1 182 ? 4.743 -1.150 -13.516 1.00 96.19 182 PHE A N 1
ATOM 1414 C CA . PHE A 1 182 ? 5.543 -2.200 -14.147 1.00 96.19 182 PHE A CA 1
ATOM 1415 C C . PHE A 1 182 ? 4.925 -2.705 -15.453 1.00 96.19 182 PHE A C 1
ATOM 1417 O O . PHE A 1 182 ? 5.609 -3.365 -16.233 1.00 96.19 182 PHE A O 1
ATOM 1424 N N . CYS A 1 183 ? 3.654 -2.392 -15.705 1.00 94.25 183 CYS A N 1
ATOM 1425 C CA . CYS A 1 183 ? 2.930 -2.814 -16.894 1.00 94.25 183 CYS A CA 1
ATOM 1426 C C . CYS A 1 183 ? 2.928 -1.751 -17.989 1.00 94.25 183 CYS A C 1
ATOM 1428 O O . CYS A 1 183 ? 2.987 -0.542 -17.741 1.00 94.25 183 CYS A O 1
ATOM 1430 N N . THR A 1 184 ? 2.740 -2.198 -19.230 1.00 89.69 184 THR A N 1
ATOM 1431 C CA . THR A 1 184 ? 2.390 -1.291 -20.323 1.00 89.69 184 THR A CA 1
ATOM 1432 C C . THR A 1 184 ? 1.123 -0.512 -19.953 1.00 89.69 184 THR A C 1
ATOM 1434 O O . THR A 1 184 ? 0.156 -1.074 -19.447 1.00 89.69 184 THR A O 1
ATOM 1437 N N . TYR A 1 185 ? 1.132 0.800 -20.197 1.00 87.69 185 TYR A N 1
ATOM 1438 C CA . TYR A 1 185 ? 0.020 1.710 -19.878 1.00 87.69 185 TYR A CA 1
ATOM 1439 C C . TYR A 1 185 ? -0.309 1.870 -18.385 1.00 87.69 185 TYR A C 1
ATOM 1441 O O . TYR A 1 185 ? -1.374 2.389 -18.056 1.00 87.69 185 TYR A O 1
ATOM 1449 N N . ASN A 1 186 ? 0.604 1.497 -17.486 1.00 93.19 186 ASN A N 1
ATOM 1450 C CA . ASN A 1 186 ? 0.455 1.650 -16.039 1.00 93.19 186 ASN A CA 1
ATOM 1451 C C . ASN A 1 186 ? -0.785 0.952 -15.446 1.00 93.19 186 ASN A C 1
ATOM 1453 O O . ASN A 1 186 ? -1.360 1.445 -14.474 1.00 93.19 186 ASN A O 1
ATOM 1457 N N . THR A 1 187 ? -1.238 -0.147 -16.052 1.00 93.25 187 THR A N 1
ATOM 1458 C CA . THR A 1 187 ? -2.481 -0.838 -15.677 1.00 93.25 187 THR A CA 1
ATOM 1459 C C . THR A 1 187 ? -2.232 -2.332 -15.533 1.00 93.25 187 THR A C 1
ATOM 1461 O O . THR A 1 187 ? -1.530 -2.909 -16.360 1.00 93.25 187 THR A O 1
ATOM 1464 N N . ASP A 1 188 ? -2.815 -2.950 -14.506 1.00 93.38 188 ASP A N 1
ATOM 1465 C CA . ASP A 1 188 ? -2.742 -4.399 -14.302 1.00 93.38 188 ASP A CA 1
ATOM 1466 C C . ASP A 1 188 ? -3.168 -5.191 -15.547 1.00 93.38 188 ASP A C 1
ATOM 1468 O O . ASP A 1 188 ? -4.135 -4.811 -16.224 1.00 93.38 188 ASP A O 1
ATOM 1472 N N . PRO A 1 189 ? -2.516 -6.337 -15.815 1.00 89.88 189 PRO A N 1
ATOM 1473 C CA . PRO A 1 189 ? -3.043 -7.297 -16.761 1.00 89.88 189 PRO A CA 1
ATOM 1474 C C . PRO A 1 189 ? -4.346 -7.904 -16.212 1.00 89.88 189 PRO A C 1
ATOM 1476 O O . PRO A 1 189 ? -4.600 -7.872 -15.001 1.00 89.88 189 PRO A O 1
ATOM 1479 N N . PRO A 1 190 ? -5.181 -8.499 -17.077 1.00 82.50 190 PRO A N 1
ATOM 1480 C CA . PRO A 1 190 ? -6.277 -9.336 -16.620 1.00 82.50 190 PRO A CA 1
ATOM 1481 C C . PRO A 1 190 ? -5.714 -10.458 -15.747 1.00 82.50 190 PRO A C 1
ATOM 1483 O O . PRO A 1 190 ? -4.823 -11.193 -16.172 1.00 82.50 190 PRO A O 1
ATOM 1486 N N . LEU A 1 191 ? -6.229 -10.583 -14.529 1.00 81.19 191 LEU A N 1
ATOM 1487 C CA . LEU A 1 191 ? -5.981 -11.759 -13.711 1.00 81.19 191 LEU A CA 1
ATOM 1488 C C . LEU A 1 191 ? -7.088 -12.761 -14.012 1.00 81.19 191 LEU A C 1
ATOM 1490 O O . LEU A 1 191 ? -8.257 -12.380 -14.094 1.00 81.19 191 LEU A O 1
ATOM 1494 N N . ASN A 1 192 ? -6.724 -14.032 -14.167 1.00 63.06 192 ASN A N 1
ATOM 1495 C CA . ASN A 1 192 ? -7.692 -15.121 -14.208 1.00 63.06 192 ASN A CA 1
ATOM 1496 C C . ASN A 1 192 ? -8.257 -15.301 -12.792 1.00 63.06 192 ASN A C 1
ATOM 1498 O O . ASN A 1 192 ? -7.860 -16.214 -12.073 1.00 63.06 192 ASN A O 1
ATOM 1502 N N . SER A 1 193 ? -9.124 -14.391 -12.346 1.00 51.50 193 SER A N 1
ATOM 1503 C CA . SER A 1 193 ? -9.908 -14.619 -11.143 1.00 51.50 193 SER A CA 1
ATOM 1504 C C . SER A 1 193 ? -11.024 -15.601 -11.490 1.00 51.50 193 SER A C 1
ATOM 1506 O O . SER A 1 193 ? -11.746 -15.445 -12.470 1.00 51.50 193 SER A O 1
ATOM 1508 N N . SER A 1 194 ? -11.175 -16.632 -10.668 1.00 44.16 194 SER A N 1
ATOM 1509 C CA . SER A 1 194 ? -12.318 -17.547 -10.676 1.00 44.16 194 SER A CA 1
ATOM 1510 C C . SER A 1 194 ? -13.616 -16.891 -10.171 1.00 44.16 194 SER A C 1
ATOM 1512 O O . SER A 1 194 ? -14.612 -17.581 -9.972 1.00 44.16 194 SER A O 1
ATOM 1514 N N . GLU A 1 195 ? -13.623 -15.571 -9.954 1.00 48.50 195 GLU A N 1
ATOM 1515 C CA . GLU A 1 195 ? -14.844 -14.815 -9.683 1.00 48.50 195 GLU A CA 1
ATOM 1516 C C . GLU A 1 195 ? -15.577 -14.513 -10.998 1.00 48.50 195 GLU A C 1
ATOM 1518 O O . GLU A 1 195 ? -14.940 -14.138 -11.988 1.00 48.50 195 GLU A O 1
ATOM 1523 N N . PRO A 1 196 ? -16.913 -14.659 -11.033 1.00 42.59 196 PRO A N 1
ATOM 1524 C CA . PRO A 1 196 ? -17.686 -14.362 -12.225 1.00 42.59 196 PRO A CA 1
ATOM 1525 C C . PRO A 1 196 ? -17.455 -12.910 -12.634 1.00 42.59 196 PRO A C 1
ATOM 1527 O O . PRO A 1 196 ? -17.564 -11.982 -11.831 1.00 42.59 196 PRO A O 1
ATOM 1530 N N . SER A 1 197 ? -17.129 -12.719 -13.908 1.00 51.72 197 SER A N 1
ATOM 1531 C CA . SER A 1 197 ? -16.957 -11.398 -14.493 1.00 51.72 197 SER A CA 1
ATOM 1532 C C . SER A 1 197 ? -18.249 -10.612 -14.288 1.00 51.72 197 SER A C 1
ATOM 1534 O O . SER A 1 197 ? -19.298 -10.998 -14.799 1.00 51.72 197 SER A O 1
ATOM 1536 N N . ILE A 1 198 ? -18.197 -9.510 -13.543 1.00 53.34 198 ILE A N 1
ATOM 1537 C CA . ILE A 1 198 ? -19.303 -8.552 -13.553 1.00 53.34 198 ILE A CA 1
ATOM 1538 C C . ILE A 1 198 ? -19.310 -7.922 -14.950 1.00 53.34 198 ILE A C 1
ATOM 1540 O O . ILE A 1 198 ? -18.254 -7.584 -15.491 1.00 53.34 198 ILE A O 1
ATOM 1544 N N . TYR A 1 199 ? -20.484 -7.827 -15.565 1.00 54.69 199 TYR A N 1
ATOM 1545 C CA . TYR A 1 199 ? -20.651 -7.209 -16.875 1.00 54.69 199 TYR A CA 1
ATOM 1546 C C . TYR A 1 199 ? -21.266 -5.818 -16.718 1.00 54.69 199 TYR A C 1
ATOM 1548 O O . TYR A 1 199 ? -22.238 -5.632 -15.989 1.00 54.69 199 TYR A O 1
ATOM 1556 N N . ILE A 1 200 ? -20.709 -4.842 -17.433 1.00 55.88 200 ILE A N 1
ATOM 1557 C CA . ILE A 1 200 ? -21.299 -3.521 -17.647 1.00 55.88 200 ILE A CA 1
ATOM 1558 C C . ILE A 1 200 ? -21.810 -3.515 -19.089 1.00 55.88 200 ILE A C 1
ATOM 1560 O O . ILE A 1 200 ? -21.043 -3.361 -20.044 1.00 55.88 200 ILE A O 1
ATOM 1564 N N . GLY A 1 201 ? -23.112 -3.760 -19.250 1.00 74.19 201 GLY A N 1
ATOM 1565 C CA . GLY A 1 201 ? -23.708 -4.036 -20.557 1.00 74.19 201 GLY A CA 1
ATOM 1566 C C . GLY A 1 201 ? -23.155 -5.336 -21.147 1.00 74.19 201 GLY A C 1
ATOM 1567 O O . GLY A 1 201 ? -23.260 -6.391 -20.532 1.00 74.19 201 GLY A O 1
ATOM 1568 N N . SER A 1 202 ? -22.549 -5.256 -22.332 1.00 70.44 202 SER A N 1
ATOM 1569 C CA . SER A 1 202 ? -21.906 -6.387 -23.022 1.00 70.44 202 SER A CA 1
ATOM 1570 C C . SER A 1 202 ? -20.412 -6.538 -22.716 1.00 70.44 202 SER A C 1
ATOM 1572 O O . SER A 1 202 ? -19.773 -7.475 -23.190 1.00 70.44 202 SER A O 1
ATOM 1574 N N . CYS A 1 203 ? -19.826 -5.609 -21.961 1.00 56.59 203 CYS A N 1
ATOM 1575 C CA . CYS A 1 203 ? -18.408 -5.619 -21.625 1.00 56.59 203 CYS A CA 1
ATOM 1576 C C . CYS A 1 203 ? -18.206 -6.218 -20.239 1.00 56.59 203 CYS A C 1
ATOM 1578 O O . CYS A 1 203 ? -18.976 -5.934 -19.327 1.00 56.59 203 CYS A O 1
ATOM 1580 N N . THR A 1 204 ? -17.125 -6.969 -20.035 1.00 70.44 204 THR A N 1
ATOM 1581 C CA . THR A 1 204 ? -16.676 -7.242 -18.662 1.00 70.44 204 THR A CA 1
ATOM 1582 C C . THR A 1 204 ? -16.300 -5.917 -17.984 1.00 70.44 204 THR A C 1
ATOM 1584 O O . THR A 1 204 ? -15.847 -4.985 -18.661 1.00 70.44 204 THR A O 1
ATOM 1587 N N . THR A 1 205 ? -16.435 -5.815 -16.659 1.00 65.94 205 THR A N 1
ATOM 1588 C CA . THR A 1 205 ? -15.993 -4.642 -15.881 1.00 65.94 205 THR A CA 1
ATOM 1589 C C . THR A 1 205 ? -14.536 -4.291 -16.189 1.00 65.94 205 THR A C 1
ATOM 1591 O O . THR A 1 205 ? -14.189 -3.117 -16.29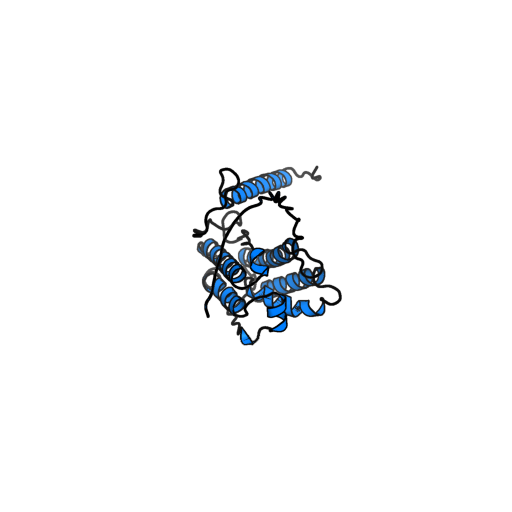5 1.00 65.94 205 THR A O 1
ATOM 1594 N N . GLN A 1 206 ? -13.702 -5.305 -16.437 1.00 62.81 206 GLN A N 1
ATOM 1595 C CA . GLN A 1 206 ? -12.315 -5.144 -16.864 1.00 62.81 206 GLN A CA 1
ATOM 1596 C C . GLN A 1 206 ? -12.209 -4.466 -18.239 1.00 62.81 206 GLN A C 1
ATOM 1598 O O . GLN A 1 206 ? -11.526 -3.453 -18.375 1.00 62.81 206 GLN A O 1
ATOM 1603 N N . THR A 1 207 ? -12.902 -4.984 -19.258 1.00 71.62 207 THR A N 1
ATOM 1604 C CA . THR A 1 207 ? -12.905 -4.404 -20.613 1.00 71.62 207 THR A CA 1
ATOM 1605 C C . THR A 1 207 ? -13.424 -2.970 -20.599 1.00 71.62 207 THR A C 1
ATOM 1607 O O . THR A 1 207 ? -12.871 -2.100 -21.276 1.00 71.62 207 THR A O 1
ATOM 1610 N N . PHE A 1 208 ? -14.462 -2.713 -19.805 1.00 72.06 208 PHE A N 1
ATOM 1611 C CA . PHE A 1 208 ? -15.011 -1.380 -19.618 1.00 72.06 208 PHE A CA 1
ATOM 1612 C C . PHE A 1 208 ? -13.979 -0.437 -18.984 1.00 72.06 208 PHE A C 1
ATOM 1614 O O . PHE A 1 208 ? -13.702 0.618 -19.551 1.00 72.06 208 PHE A O 1
ATOM 1621 N N . ALA A 1 209 ? -13.347 -0.839 -17.875 1.00 67.81 209 ALA A N 1
ATOM 1622 C CA . ALA A 1 209 ? -12.339 -0.035 -17.188 1.00 67.81 209 ALA A CA 1
ATOM 1623 C C . ALA A 1 209 ? -11.140 0.277 -18.097 1.00 67.81 209 ALA A C 1
ATOM 1625 O O . ALA A 1 209 ? -10.775 1.442 -18.257 1.00 67.81 209 ALA A O 1
ATOM 1626 N N . THR A 1 210 ? -10.564 -0.730 -18.763 1.00 72.06 210 THR A N 1
ATOM 1627 C CA . THR A 1 210 ? -9.436 -0.530 -19.689 1.00 72.06 210 THR A CA 1
ATOM 1628 C C . THR A 1 210 ? -9.805 0.413 -20.840 1.00 72.06 210 THR A C 1
ATOM 1630 O O . THR A 1 210 ? -9.015 1.289 -21.204 1.00 72.06 210 THR A O 1
ATOM 1633 N N . SER A 1 211 ? -11.017 0.287 -21.388 1.00 74.50 211 SER A N 1
ATOM 1634 C CA . SER A 1 211 ? -11.498 1.165 -22.462 1.00 74.50 211 SER A CA 1
ATOM 1635 C C . SER A 1 211 ? -11.710 2.600 -21.976 1.00 74.50 211 SER A C 1
ATOM 1637 O O . SER A 1 211 ? -11.250 3.540 -22.626 1.00 74.50 211 SER A O 1
ATOM 1639 N N . ALA A 1 212 ? -12.333 2.778 -20.807 1.00 71.56 212 ALA A N 1
ATOM 1640 C CA . ALA A 1 212 ? -12.559 4.085 -20.196 1.00 71.56 212 ALA A CA 1
ATOM 1641 C C . ALA A 1 212 ? -11.235 4.811 -19.908 1.00 71.56 212 ALA A C 1
ATOM 1643 O O . ALA A 1 212 ? -11.071 5.968 -20.301 1.00 71.56 212 ALA A O 1
ATOM 1644 N N . TYR A 1 213 ? -10.250 4.116 -19.326 1.00 71.00 213 TYR A N 1
ATOM 1645 C CA . TYR A 1 213 ? -8.915 4.672 -19.083 1.00 71.00 213 TYR A CA 1
ATOM 1646 C C . TYR A 1 213 ? -8.187 5.045 -20.380 1.00 71.00 213 TYR A C 1
ATOM 1648 O O . TYR A 1 213 ? -7.581 6.116 -20.464 1.00 71.00 213 TYR A O 1
ATOM 1656 N N . SER A 1 214 ? -8.268 4.206 -21.418 1.00 74.94 214 SER A N 1
ATOM 1657 C CA . SER A 1 214 ? -7.694 4.506 -22.739 1.00 74.94 214 SER A CA 1
ATOM 1658 C C . SER A 1 214 ? -8.308 5.772 -23.353 1.00 74.94 214 SER A C 1
ATOM 1660 O O . SER A 1 214 ? -7.584 6.653 -23.831 1.00 74.94 214 SER A O 1
ATOM 1662 N N . CYS A 1 215 ? -9.635 5.913 -23.276 1.00 71.56 215 CYS A N 1
ATOM 1663 C CA . CYS A 1 215 ? -10.351 7.107 -23.721 1.00 71.56 215 CYS A CA 1
ATOM 1664 C C . CYS A 1 215 ? -9.944 8.354 -22.928 1.00 71.56 215 CYS A C 1
ATOM 1666 O O . CYS A 1 215 ? -9.580 9.368 -23.529 1.00 71.56 215 CYS A O 1
ATOM 1668 N N . GLN A 1 216 ? -9.929 8.270 -21.597 1.00 73.94 216 GLN A N 1
ATOM 1669 C CA . GLN A 1 216 ? -9.542 9.381 -20.732 1.00 73.94 216 GLN A CA 1
ATOM 1670 C C . GLN A 1 216 ? -8.098 9.824 -21.004 1.00 73.94 216 GLN A C 1
ATOM 1672 O O . GLN A 1 216 ? -7.819 11.017 -21.114 1.00 73.94 216 GLN A O 1
ATOM 1677 N N . ARG A 1 217 ? -7.172 8.882 -21.213 1.00 70.00 217 ARG A N 1
ATOM 1678 C CA . ARG A 1 217 ? -5.780 9.206 -21.545 1.00 70.00 217 ARG A CA 1
ATOM 1679 C C . ARG A 1 217 ? -5.647 9.856 -22.916 1.00 70.00 217 ARG A C 1
ATOM 1681 O O . ARG A 1 217 ? -4.877 10.807 -23.045 1.00 70.00 217 ARG A O 1
ATOM 1688 N N . LYS A 1 218 ? -6.370 9.378 -23.936 1.00 75.81 218 LYS A N 1
ATOM 1689 C CA . LYS A 1 218 ? -6.398 10.037 -25.253 1.00 75.81 218 LYS A CA 1
ATOM 1690 C C . LYS A 1 218 ? -6.878 11.477 -25.120 1.00 75.81 218 LYS A C 1
ATOM 1692 O O . LYS A 1 218 ? -6.243 12.370 -25.672 1.00 75.81 218 LYS A O 1
ATOM 1697 N N . MET A 1 219 ? -7.932 11.708 -24.340 1.00 76.69 219 MET A N 1
ATOM 1698 C CA . MET A 1 219 ? -8.432 13.050 -24.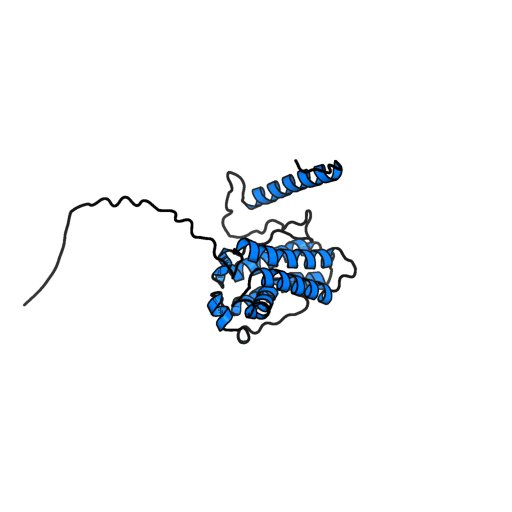054 1.00 76.69 219 MET A CA 1
ATOM 1699 C C . MET A 1 219 ? -7.366 13.919 -23.370 1.00 76.69 219 MET A C 1
ATOM 1701 O O . MET A 1 219 ? -7.023 14.968 -23.905 1.00 76.69 219 MET A O 1
ATOM 1705 N N . ILE A 1 220 ? -6.773 13.462 -22.261 1.00 73.06 220 ILE A N 1
ATOM 1706 C CA . ILE A 1 220 ? -5.726 14.202 -21.528 1.00 73.06 220 ILE A CA 1
ATOM 1707 C C . ILE A 1 220 ? -4.508 14.479 -22.420 1.00 73.06 220 ILE A C 1
ATOM 1709 O O . ILE A 1 220 ? -3.998 15.594 -22.448 1.00 73.06 220 ILE A O 1
ATOM 1713 N N . THR A 1 221 ? -4.060 13.492 -23.197 1.00 73.31 221 THR A N 1
ATOM 1714 C CA . THR A 1 221 ? -2.917 13.640 -24.114 1.00 73.31 221 THR A CA 1
ATOM 1715 C C . THR A 1 221 ? -3.220 14.655 -25.212 1.00 73.31 221 THR A C 1
ATOM 1717 O O . THR A 1 221 ? -2.358 15.454 -25.569 1.00 73.31 221 THR A O 1
ATOM 1720 N N . ASN A 1 222 ? -4.443 14.651 -25.745 1.00 74.94 222 ASN A N 1
ATOM 1721 C CA . ASN A 1 222 ? -4.872 15.617 -26.752 1.00 74.94 222 ASN A CA 1
ATOM 1722 C C . ASN A 1 222 ? -4.994 17.030 -26.170 1.00 74.94 222 ASN A C 1
ATOM 1724 O O . ASN A 1 222 ? -4.624 17.986 -26.847 1.00 74.94 222 ASN A O 1
ATOM 1728 N N . LEU A 1 223 ? -5.466 17.165 -24.928 1.00 69.69 223 LEU A N 1
ATOM 1729 C CA . LEU A 1 223 ? -5.514 18.444 -24.216 1.00 69.69 223 LEU A CA 1
ATOM 1730 C C . LEU A 1 223 ? -4.104 18.990 -23.957 1.00 69.69 223 LEU A C 1
ATOM 1732 O O . LEU A 1 223 ? -3.830 20.142 -24.286 1.00 69.69 223 LEU A O 1
ATOM 1736 N N . ALA A 1 224 ? -3.191 18.142 -23.475 1.00 65.50 224 ALA A N 1
ATOM 1737 C CA . ALA A 1 224 ? -1.795 18.502 -23.239 1.00 65.50 224 ALA A CA 1
ATOM 1738 C C . ALA A 1 224 ? -1.070 18.906 -24.534 1.00 65.50 224 ALA A C 1
ATOM 1740 O O . ALA A 1 224 ? -0.354 19.900 -24.559 1.00 65.50 224 ALA A O 1
ATOM 1741 N N . LYS A 1 225 ? -1.299 18.186 -25.642 1.00 71.56 225 LYS A N 1
ATOM 1742 C CA . LYS A 1 225 ? -0.721 18.522 -26.956 1.00 71.56 225 LYS A CA 1
ATOM 1743 C C . LYS A 1 225 ? -1.276 19.812 -27.556 1.00 71.56 225 LYS A C 1
ATOM 1745 O O . LYS A 1 225 ? -0.598 20.436 -28.365 1.00 71.56 225 LYS A O 1
ATOM 1750 N N . LYS A 1 226 ? -2.504 20.198 -27.203 1.00 71.69 226 LYS A N 1
ATOM 1751 C CA . LYS A 1 226 ? -3.142 21.409 -27.730 1.00 71.69 226 LYS A CA 1
ATOM 1752 C C . LYS A 1 226 ? -2.744 22.691 -26.990 1.00 71.69 226 LYS A C 1
ATOM 1754 O O . LYS A 1 226 ? -3.219 23.742 -27.403 1.00 71.69 226 LYS A O 1
ATOM 1759 N N . ASN A 1 227 ? -1.903 22.635 -25.944 1.00 56.38 227 ASN A N 1
ATOM 1760 C CA . ASN A 1 227 ? -1.555 23.794 -25.102 1.00 56.38 227 ASN A CA 1
ATOM 1761 C C . ASN A 1 227 ? -2.791 24.631 -24.729 1.00 56.38 227 ASN A C 1
ATOM 1763 O O . ASN A 1 227 ? -2.746 25.857 -24.756 1.00 56.38 227 ASN A O 1
ATOM 1767 N N . SER A 1 228 ? -3.928 23.984 -24.455 1.00 50.22 228 SER A N 1
ATOM 1768 C CA . SER A 1 228 ? -5.156 24.712 -24.148 1.00 50.22 228 SER A CA 1
ATOM 1769 C C . SER A 1 228 ? -5.115 25.137 -22.675 1.00 50.22 228 SER A C 1
ATOM 1771 O O . SER A 1 228 ? -5.124 24.264 -21.808 1.00 50.22 228 SER A O 1
ATOM 1773 N N . PRO A 1 229 ? -5.045 26.446 -22.359 1.00 50.06 229 PRO A N 1
ATOM 1774 C CA . PRO A 1 229 ? -4.937 26.928 -20.982 1.00 50.06 229 PRO A CA 1
ATOM 1775 C C . PRO A 1 229 ? -6.266 26.855 -20.214 1.00 50.06 229 PRO A C 1
ATOM 1777 O O . PRO A 1 229 ? -6.332 27.269 -19.060 1.00 50.06 229 PRO A O 1
ATOM 1780 N N . THR A 1 230 ? -7.338 26.347 -20.826 1.00 48.31 230 THR A N 1
ATOM 1781 C CA . THR A 1 230 ? -8.661 26.264 -20.210 1.00 48.31 230 THR A CA 1
ATOM 1782 C C . THR A 1 230 ? -9.323 24.926 -20.523 1.00 48.31 230 THR A C 1
ATOM 1784 O O . THR A 1 230 ? -9.606 24.597 -21.671 1.00 48.31 230 THR A O 1
ATOM 1787 N N . CYS A 1 231 ? -9.606 24.153 -19.473 1.00 50.75 231 CYS A N 1
ATOM 1788 C CA . CYS A 1 231 ? -10.604 23.091 -19.544 1.00 50.75 231 CYS A CA 1
ATOM 1789 C C . CYS A 1 231 ? -11.981 23.771 -19.503 1.00 50.75 231 CYS A C 1
ATOM 1791 O O . CYS A 1 231 ? -12.404 24.215 -18.437 1.00 50.75 231 CYS A O 1
ATOM 1793 N N . ARG A 1 232 ? -12.627 23.931 -20.661 1.00 43.94 232 ARG A N 1
ATOM 1794 C CA . ARG A 1 232 ? -14.056 24.255 -20.767 1.00 43.94 232 ARG A CA 1
ATOM 1795 C C . ARG A 1 232 ? -14.816 23.024 -21.224 1.00 43.94 232 ARG A C 1
ATOM 1797 O O . ARG A 1 232 ? -14.286 22.330 -22.119 1.00 43.94 232 ARG A O 1
#